Protein AF-A0A952WHI6-F1 (afdb_monomer_lite)

pLDDT: mean 74.85, std 15.77, range [38.16, 97.88]

Foldseek 3Di:
DDDDDPPDDDPDPFDFDDDDPQWGWTADPVRDTDTPGPVPQPPDPVNVVVVVVVVVVVVVVVVVVVPCPVVNVVVVCVVVVVVVVVVVVLVVVVVVVVVVCCVVPVVVVDPVCVPDDDPVVVVVVVVVSVVVVVVVVVVVVVVVVVVCCVPVLVVQCVVLLVVQAHSPPRHRQNPADQDPVQWGADPVPRDTHNRPPPPPDPDDPD

Secondary structure (DSSP, 8-state):
--------PPP--------BTTBEEEE-TT--EEEE-GGG--TTHHHHHHHHHHHHHHHHHHHHHHH--HHHHHHHHHHHHHHHHHHHHHHHHHHHHHHHHHHH-HHHH-GGGTTS--THHHHHHHHHHHHHHHHHHHHHHHHHHHHHHHHHHHHHHHHHHHTTB-TTT--B-TTSPP-TTSPEEPTTT--EE-------------

Radius of gyration: 30.16 Å; chains: 1; bounding box: 77×61×97 Å

Sequence (206 aa):
MRKRLMLRSNPSRVQSGPSSFWGWKVRDHRDNVHLFGAKNAPHGRRAAEVRKTYRRQWKEIRIGVRRMRLSDWNLLASFALPGLIVYGVVIGLTECALPLGRVLLPRYFDPKSAQARPMSDLYVSISLAILFWLAVAVGAWTFLHWMFRRWTIPQLARIKLLEGLCASCGYPIRKLPAASDGCTVCPECGAAWKLVQTISGTGNRE

Structure (mmCIF, N/CA/C/O backbone):
data_AF-A0A952WHI6-F1
#
_entry.id   AF-A0A952WHI6-F1
#
loop_
_atom_site.group_PDB
_atom_site.id
_atom_site.type_symbol
_atom_site.label_atom_id
_atom_site.label_alt_id
_atom_site.label_comp_id
_atom_site.label_asym_id
_atom_site.label_entity_id
_atom_site.label_seq_id
_atom_site.pdbx_PDB_ins_code
_atom_site.Cartn_x
_atom_site.Cartn_y
_atom_site.Cartn_z
_atom_site.occupancy
_atom_site.B_iso_or_equiv
_atom_site.auth_seq_id
_atom_site.auth_comp_id
_atom_site.auth_asym_id
_atom_site.auth_atom_id
_atom_site.pdbx_PDB_model_num
ATOM 1 N N . MET A 1 1 ? -46.338 21.545 22.357 1.00 39.88 1 MET A N 1
ATOM 2 C CA . MET A 1 1 ? -45.538 20.678 21.457 1.00 39.88 1 MET A CA 1
ATOM 3 C C . MET A 1 1 ? -45.297 21.391 20.124 1.00 39.88 1 MET A C 1
ATOM 5 O O . MET A 1 1 ? -46.228 21.522 19.346 1.00 39.88 1 MET A O 1
ATOM 9 N N . ARG A 1 2 ? -44.082 21.899 19.858 1.00 40.81 2 ARG A N 1
ATOM 10 C CA . ARG A 1 2 ? -43.693 22.516 18.570 1.00 40.81 2 ARG A CA 1
ATOM 11 C C . ARG A 1 2 ? -42.667 21.613 17.876 1.00 40.81 2 ARG A C 1
ATOM 13 O O . ARG A 1 2 ? -41.525 21.538 18.321 1.00 40.81 2 ARG A O 1
ATOM 20 N N . LYS A 1 3 ? -43.069 20.929 16.798 1.00 47.59 3 LYS A N 1
ATOM 21 C CA . LYS A 1 3 ? -42.161 20.180 15.912 1.00 47.59 3 LYS A CA 1
ATOM 22 C C . LYS A 1 3 ? -41.358 21.178 15.074 1.00 47.59 3 LYS A C 1
ATOM 24 O O . LYS A 1 3 ? -41.898 21.837 14.192 1.00 47.59 3 LYS A O 1
ATOM 29 N N . ARG A 1 4 ? -40.067 21.310 15.378 1.00 54.88 4 ARG A N 1
ATOM 30 C CA . ARG A 1 4 ? -39.108 22.110 14.610 1.00 54.88 4 ARG A CA 1
ATOM 31 C C . ARG A 1 4 ? -38.612 21.243 13.441 1.00 54.88 4 ARG A C 1
ATOM 33 O O . ARG A 1 4 ? -37.765 20.377 13.630 1.00 54.88 4 ARG A O 1
ATOM 40 N N . LEU A 1 5 ? -39.195 21.438 12.257 1.00 47.53 5 LEU A N 1
ATOM 41 C CA . LEU A 1 5 ? -38.734 20.857 10.991 1.00 47.53 5 LEU A CA 1
ATOM 42 C C . LEU A 1 5 ? -37.338 21.411 10.673 1.00 47.53 5 LEU A C 1
ATOM 44 O O . LEU A 1 5 ? -37.197 22.543 10.216 1.00 47.53 5 LEU A O 1
ATOM 48 N N . MET A 1 6 ? -36.294 20.627 10.946 1.00 40.16 6 MET A N 1
ATOM 49 C CA . MET A 1 6 ? -34.964 20.896 10.409 1.00 40.16 6 MET A CA 1
ATOM 50 C C . MET A 1 6 ? -34.912 20.394 8.965 1.00 40.16 6 MET A C 1
ATOM 52 O O . MET A 1 6 ? -34.703 19.209 8.713 1.00 40.16 6 MET A O 1
ATOM 56 N N . LEU A 1 7 ? -35.096 21.312 8.016 1.00 40.62 7 LEU A N 1
ATOM 57 C CA . LEU A 1 7 ? -34.683 21.125 6.628 1.00 40.62 7 LEU A CA 1
ATOM 58 C C . LEU A 1 7 ? -33.157 20.962 6.609 1.00 40.62 7 LEU A C 1
ATOM 60 O O . LEU A 1 7 ? -32.413 21.936 6.702 1.00 40.62 7 LEU A O 1
ATOM 64 N N . ARG A 1 8 ? -32.682 19.715 6.527 1.00 38.16 8 ARG A N 1
ATOM 65 C CA . ARG A 1 8 ? -31.291 19.427 6.166 1.00 38.16 8 ARG A CA 1
ATOM 66 C C . ARG A 1 8 ? -31.101 19.848 4.710 1.00 38.16 8 ARG A C 1
ATOM 68 O O . ARG A 1 8 ? -31.601 19.185 3.806 1.00 38.16 8 ARG A O 1
ATOM 75 N N . SER A 1 9 ? -30.395 20.952 4.485 1.00 44.94 9 SER A N 1
ATOM 76 C CA . SER A 1 9 ? -29.887 21.302 3.163 1.00 44.94 9 SER A CA 1
ATOM 77 C C . SER A 1 9 ? -28.914 20.211 2.715 1.00 44.94 9 SER A C 1
ATOM 79 O O . SER A 1 9 ? -27.902 19.934 3.358 1.00 44.94 9 SER A O 1
ATOM 81 N N . ASN A 1 10 ? -29.277 19.535 1.631 1.00 43.06 10 ASN A N 1
ATOM 82 C CA . ASN A 1 10 ? -28.464 18.513 0.993 1.00 43.06 10 ASN A CA 1
ATOM 83 C C . ASN A 1 10 ? -27.185 19.189 0.457 1.00 43.06 10 ASN A C 1
ATOM 85 O O . ASN A 1 10 ? -27.311 20.124 -0.340 1.00 43.06 10 ASN A O 1
ATOM 89 N N . PRO A 1 11 ? -25.969 18.811 0.894 1.00 43.97 11 PRO A N 1
ATOM 90 C CA . PRO A 1 11 ? -24.758 19.408 0.352 1.00 43.97 11 PRO A CA 1
ATOM 91 C C . PRO A 1 11 ? -24.677 19.081 -1.141 1.00 43.97 11 PRO A C 1
ATOM 93 O O . PRO A 1 11 ? -24.738 17.923 -1.552 1.00 43.97 11 PRO A O 1
ATOM 96 N N . SER A 1 12 ? -24.580 20.129 -1.956 1.00 43.31 12 SER A N 1
ATOM 97 C CA . SER A 1 12 ? -24.473 20.068 -3.412 1.00 43.31 12 SER A CA 1
ATOM 98 C C . SER A 1 12 ? -23.415 19.048 -3.846 1.00 43.31 12 SER A C 1
ATOM 100 O O . SER A 1 12 ? -22.228 19.229 -3.569 1.00 43.31 12 SER A O 1
ATOM 102 N N . ARG A 1 13 ? -23.844 17.979 -4.536 1.00 43.50 13 ARG A N 1
ATOM 103 C CA . ARG A 1 13 ? -22.945 17.030 -5.208 1.00 43.50 13 ARG A CA 1
ATOM 104 C C . ARG A 1 13 ? -22.202 17.770 -6.316 1.00 43.50 13 ARG A C 1
ATOM 106 O O . ARG A 1 13 ? -22.763 18.036 -7.373 1.00 43.50 13 ARG A O 1
ATOM 113 N N . VAL A 1 14 ? -20.936 18.088 -6.078 1.00 44.78 14 VAL A N 1
ATOM 114 C CA . VAL A 1 14 ? -20.023 18.552 -7.125 1.00 44.78 14 VAL A CA 1
ATOM 115 C C . VAL A 1 14 ? -19.670 17.336 -7.983 1.00 44.78 14 VAL A C 1
ATOM 117 O O . VAL A 1 14 ? -18.947 16.452 -7.531 1.00 44.78 14 VAL A O 1
ATOM 120 N N . GLN A 1 15 ? -20.215 17.252 -9.197 1.00 46.69 15 GLN A N 1
ATOM 121 C CA . GLN A 1 15 ? -19.785 16.256 -10.181 1.00 46.69 15 GLN A CA 1
ATOM 122 C C . GLN A 1 15 ? -18.557 16.788 -10.926 1.00 46.69 15 GLN A C 1
ATOM 124 O O . GLN A 1 15 ? -18.629 17.803 -11.617 1.00 46.69 15 GLN A O 1
ATOM 129 N N . SER A 1 16 ? -17.421 16.108 -10.785 1.00 48.22 16 SER A N 1
ATOM 130 C CA . SER A 1 16 ? -16.222 16.373 -11.579 1.00 48.22 16 SER A CA 1
ATOM 131 C C . SER A 1 16 ? -16.386 15.757 -12.972 1.00 48.22 16 SER A C 1
ATOM 133 O O . SER A 1 16 ? -16.334 14.538 -13.118 1.00 48.22 16 SER A O 1
ATOM 135 N N . GLY A 1 17 ? -16.608 16.591 -13.990 1.00 50.12 17 GLY A N 1
ATOM 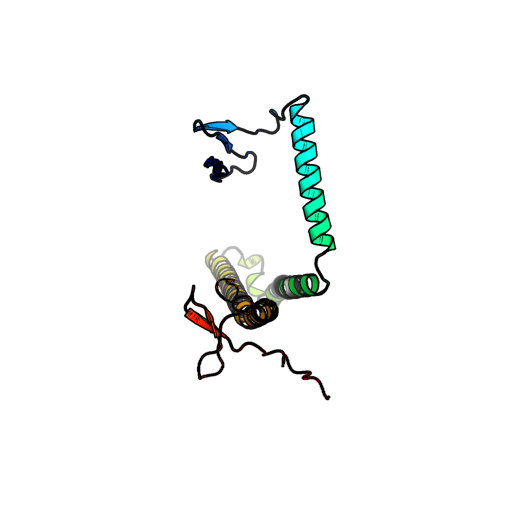136 C CA . GLY A 1 17 ? -16.504 16.186 -15.396 1.00 50.12 17 GLY A CA 1
ATOM 137 C C . GLY A 1 17 ? -15.045 16.169 -15.882 1.00 50.12 17 GLY A C 1
ATOM 138 O O . GLY A 1 17 ? -14.176 16.718 -15.200 1.00 50.12 17 GLY A O 1
ATOM 139 N N . PRO A 1 18 ? -14.759 15.574 -17.055 1.00 44.62 18 PRO A N 1
ATOM 140 C CA . PRO A 1 18 ? -13.408 15.494 -17.607 1.00 44.62 18 PRO A CA 1
ATOM 141 C C . PRO A 1 18 ? -12.839 16.902 -17.830 1.00 44.62 18 PRO A C 1
ATOM 143 O O . PRO A 1 18 ? -13.324 17.676 -18.657 1.00 44.62 18 PRO A O 1
ATOM 146 N N . SER A 1 19 ? -11.833 17.252 -17.031 1.00 47.31 19 SER A N 1
ATOM 147 C CA . SER A 1 19 ? -11.142 18.537 -17.068 1.00 47.31 19 SER A CA 1
ATOM 148 C C . SER A 1 19 ? -10.145 18.568 -18.224 1.00 47.31 19 SER A C 1
ATOM 150 O O . SER A 1 19 ? -9.203 17.779 -18.256 1.00 47.31 19 SER A O 1
ATOM 152 N N . SER A 1 20 ? -10.295 19.521 -19.142 1.00 46.81 20 SER A N 1
ATOM 153 C CA . SER A 1 20 ? -9.172 19.966 -19.971 1.00 46.81 20 SER A CA 1
ATOM 154 C C . SER A 1 20 ? -8.118 20.611 -19.064 1.00 46.81 20 SER A C 1
ATOM 156 O O . SER A 1 20 ? -8.485 21.378 -18.175 1.00 46.81 20 SER A O 1
ATOM 158 N N . PHE A 1 21 ? -6.834 20.346 -19.314 1.00 47.31 21 PHE A N 1
ATOM 159 C CA . PHE A 1 21 ? -5.668 20.716 -18.487 1.00 47.31 21 PHE A CA 1
ATOM 160 C C . PHE A 1 21 ? -5.600 22.195 -18.023 1.00 47.31 21 PHE A C 1
ATOM 162 O O . PHE A 1 21 ? -4.892 22.508 -17.073 1.00 47.31 21 PHE A O 1
ATOM 169 N N . TRP A 1 22 ? -6.365 23.103 -18.641 1.00 46.88 22 TRP A N 1
ATOM 170 C CA . TRP A 1 22 ? -6.348 24.547 -18.374 1.00 46.88 22 TRP A CA 1
ATOM 171 C C . TRP A 1 22 ? -7.669 25.148 -17.859 1.00 46.88 22 TRP A C 1
ATOM 173 O O . TRP A 1 22 ? -7.775 26.369 -17.742 1.00 46.88 22 TRP A O 1
ATOM 183 N N . GLY A 1 23 ? -8.684 24.341 -17.529 1.00 52.75 23 GLY A N 1
ATOM 184 C CA . GLY A 1 23 ? -9.959 24.883 -17.050 1.00 52.75 23 GLY A CA 1
ATOM 185 C C . GLY A 1 23 ? -10.870 23.856 -16.390 1.00 52.75 23 GLY A C 1
ATOM 186 O O . GLY A 1 23 ? -11.116 22.779 -16.931 1.00 52.75 23 GLY A O 1
ATOM 187 N N . TRP A 1 24 ? -11.416 24.221 -15.231 1.00 51.62 24 TRP A N 1
ATOM 188 C CA . TRP A 1 24 ? -12.432 23.440 -14.530 1.00 51.62 24 TRP A CA 1
ATOM 189 C C . TRP A 1 24 ? -13.812 23.987 -14.906 1.00 51.62 24 TRP A C 1
ATOM 191 O O . TRP A 1 24 ? -14.049 25.196 -14.832 1.00 51.62 24 TRP A O 1
ATOM 201 N N . LYS A 1 25 ? -14.729 23.106 -15.317 1.00 58.88 25 LYS A N 1
ATOM 202 C CA . LYS A 1 25 ? -16.144 23.451 -15.497 1.00 58.88 25 LYS A CA 1
ATOM 203 C C . LYS A 1 25 ? -16.869 23.179 -14.186 1.00 58.88 25 LYS A C 1
ATOM 205 O O . LYS A 1 25 ? -16.832 22.055 -13.693 1.00 58.88 25 LYS A O 1
ATOM 210 N N . VAL A 1 26 ? -17.533 24.191 -13.639 1.00 59.75 26 VAL A N 1
ATOM 211 C CA . VAL A 1 26 ? -18.428 24.029 -12.486 1.00 59.75 26 VAL A CA 1
ATOM 212 C C . VAL A 1 26 ? -19.852 24.250 -12.982 1.00 59.75 26 VAL A C 1
ATOM 214 O O . VAL A 1 26 ? -20.133 25.284 -13.591 1.00 59.75 26 VAL A O 1
ATOM 217 N N . ARG A 1 27 ? -20.731 23.269 -12.757 1.00 63.66 27 ARG A N 1
ATOM 218 C CA . ARG A 1 27 ? -22.177 23.426 -12.961 1.00 63.66 27 ARG A CA 1
ATOM 219 C C . ARG A 1 27 ? -22.826 23.960 -11.693 1.00 63.66 27 ARG A C 1
ATOM 221 O O . ARG A 1 27 ? -22.510 23.483 -10.601 1.00 63.66 27 ARG A O 1
ATOM 228 N N . ASP A 1 28 ? -23.710 24.943 -11.837 1.00 68.38 28 ASP A N 1
ATOM 229 C CA . ASP A 1 28 ? -24.567 25.395 -10.741 1.00 68.38 28 ASP A CA 1
ATOM 230 C C . ASP A 1 28 ? -25.827 24.511 -10.601 1.00 68.38 28 ASP A C 1
ATOM 232 O O . ASP A 1 28 ? -26.062 23.587 -11.375 1.00 68.38 28 ASP A O 1
ATOM 236 N N . HIS A 1 29 ? -26.650 24.793 -9.589 1.00 65.38 29 HIS A N 1
ATOM 237 C CA . HIS A 1 29 ? -27.904 24.076 -9.315 1.00 65.38 29 HIS A CA 1
ATOM 238 C C . HIS A 1 29 ? -29.004 24.289 -10.375 1.00 65.38 29 HIS A C 1
ATOM 240 O O . HIS A 1 29 ? -30.071 23.692 -10.258 1.00 65.38 29 HIS A O 1
ATOM 246 N N . ARG A 1 30 ? -28.772 25.149 -11.373 1.00 71.50 30 ARG A N 1
ATOM 247 C CA . ARG A 1 30 ? -29.660 25.429 -12.510 1.00 71.50 30 ARG A CA 1
ATOM 248 C C . ARG A 1 30 ? -29.075 24.905 -13.828 1.00 71.50 30 ARG A C 1
ATOM 250 O O . ARG A 1 30 ? -29.487 25.356 -14.889 1.00 71.50 30 ARG A O 1
ATOM 257 N N . ASP A 1 31 ? -28.101 23.995 -13.755 1.00 73.75 31 ASP A N 1
ATOM 258 C CA . ASP A 1 31 ? -27.371 23.436 -14.901 1.00 73.75 31 ASP A CA 1
ATOM 259 C C . ASP A 1 31 ? -26.598 24.466 -15.752 1.00 73.75 31 ASP A C 1
ATOM 261 O O . ASP A 1 31 ? -26.103 24.141 -16.837 1.00 73.75 31 ASP A O 1
ATOM 265 N N . ASN A 1 32 ? -26.378 25.688 -15.253 1.00 67.38 32 ASN A N 1
ATOM 266 C CA . ASN A 1 32 ? -25.528 26.650 -15.947 1.00 67.38 32 ASN A CA 1
ATOM 267 C C . ASN A 1 32 ? -24.062 26.220 -15.837 1.00 67.38 32 ASN A C 1
ATOM 269 O O . ASN A 1 32 ? -23.536 25.980 -14.747 1.00 67.38 32 ASN A O 1
ATOM 273 N N . VAL A 1 33 ? -23.380 26.133 -16.981 1.00 65.94 33 VAL A N 1
ATOM 274 C CA . VAL A 1 33 ? -21.962 25.766 -17.052 1.00 65.94 33 VAL A CA 1
ATOM 275 C C . VAL A 1 33 ? -21.115 27.033 -17.001 1.00 65.94 33 VAL A C 1
ATOM 277 O O . VAL A 1 33 ? -21.073 27.798 -17.962 1.00 65.94 33 VAL A O 1
ATOM 280 N N . HIS A 1 34 ? -20.382 27.236 -15.906 1.00 63.88 34 HIS A N 1
ATOM 281 C CA . HIS A 1 34 ? -19.426 28.336 -15.802 1.00 63.88 34 HIS A CA 1
ATOM 282 C C . HIS A 1 34 ? -18.015 27.857 -16.167 1.00 63.88 34 HIS A C 1
ATOM 284 O O . HIS A 1 34 ? -17.454 26.961 -15.530 1.00 63.88 34 HIS A O 1
ATOM 290 N N . LEU A 1 35 ? -17.433 28.473 -17.199 1.00 55.19 35 LEU A N 1
ATOM 291 C CA . LEU A 1 35 ? -16.027 28.309 -17.569 1.00 55.19 35 LEU A CA 1
ATOM 292 C C . LEU A 1 35 ? -15.161 29.211 -16.680 1.00 55.19 35 LEU A C 1
ATOM 294 O O . LEU A 1 35 ? -15.073 30.422 -16.896 1.00 55.19 35 LEU A O 1
ATOM 298 N N . PHE A 1 36 ? -14.499 28.619 -15.685 1.00 55.59 36 PHE A N 1
ATOM 299 C CA . PHE A 1 36 ? -13.473 29.307 -14.900 1.00 55.59 36 PHE A CA 1
ATOM 300 C C . PHE A 1 36 ? -12.148 29.315 -15.677 1.00 55.59 36 PHE A C 1
ATOM 302 O O . PHE A 1 36 ? -11.280 28.470 -15.476 1.00 55.59 36 PHE A O 1
ATOM 309 N N . GLY A 1 37 ? -12.010 30.266 -16.602 1.00 54.28 37 GLY A N 1
ATOM 310 C CA . GLY A 1 37 ? -10.726 30.608 -17.219 1.00 54.28 37 GLY A CA 1
ATOM 311 C C . GLY A 1 37 ? -9.964 31.631 -16.372 1.00 54.28 37 GLY A C 1
ATOM 312 O O . GLY A 1 37 ? -10.578 32.494 -15.747 1.00 54.28 37 GLY A O 1
ATOM 313 N N . ALA A 1 38 ? -8.627 31.587 -16.385 1.00 56.22 38 ALA A N 1
ATOM 314 C CA . ALA A 1 38 ? -7.758 32.499 -15.624 1.00 56.22 38 ALA A CA 1
ATOM 315 C C . ALA A 1 38 ? -8.029 34.002 -15.875 1.00 56.22 38 ALA A C 1
ATOM 317 O O . ALA A 1 38 ? -7.736 34.830 -15.017 1.00 56.22 38 ALA A O 1
ATOM 318 N N . LYS A 1 39 ? -8.637 34.355 -17.018 1.00 55.53 39 LYS A N 1
ATOM 319 C CA . LYS A 1 39 ? -9.028 35.732 -17.366 1.00 55.53 39 LYS A CA 1
ATOM 320 C C . LYS A 1 39 ? -10.323 36.212 -16.691 1.00 55.53 39 LYS A C 1
ATOM 322 O O . LYS A 1 39 ? -10.553 37.411 -16.637 1.00 55.53 39 LYS A O 1
ATOM 327 N N . ASN A 1 40 ? -11.122 35.305 -16.122 1.00 54.88 40 ASN A N 1
ATOM 328 C CA . ASN A 1 40 ? -12.368 35.615 -15.409 1.00 54.88 40 ASN A CA 1
ATOM 329 C C . ASN A 1 40 ? -12.204 35.471 -13.888 1.00 54.88 40 ASN A C 1
ATOM 331 O O . ASN A 1 40 ? -13.155 35.128 -13.180 1.00 54.88 40 ASN A O 1
ATOM 335 N N . ALA A 1 41 ? -10.995 35.694 -13.361 1.00 57.34 41 ALA A N 1
ATOM 336 C CA . ALA A 1 41 ? -10.813 35.788 -11.920 1.00 57.34 41 ALA A CA 1
ATOM 337 C C . ALA A 1 41 ? -11.728 36.917 -11.402 1.00 57.34 41 ALA A C 1
ATOM 339 O O . ALA A 1 41 ? -11.651 38.033 -11.914 1.00 57.34 41 ALA A O 1
ATOM 340 N N . PRO A 1 42 ? -12.625 36.656 -10.435 1.00 56.72 42 PRO A N 1
ATOM 341 C CA . PRO A 1 42 ? -13.625 37.635 -10.027 1.00 56.72 42 PRO A CA 1
ATOM 342 C C . PRO A 1 42 ? -12.937 38.896 -9.494 1.00 56.72 42 PRO A C 1
ATOM 344 O O . PRO A 1 42 ? -12.408 38.881 -8.391 1.00 56.72 42 PRO A O 1
ATOM 347 N N . HIS A 1 43 ? -12.920 39.996 -10.244 1.00 62.88 43 HIS A N 1
ATOM 348 C CA . HIS A 1 43 ? -12.375 41.254 -9.739 1.00 62.88 43 HIS A CA 1
ATOM 349 C C . HIS A 1 43 ? -13.300 41.824 -8.646 1.00 62.88 43 HIS A C 1
ATOM 351 O O . HIS A 1 43 ? -14.524 41.761 -8.742 1.00 62.88 43 HIS A O 1
ATOM 357 N N . GLY A 1 44 ? -12.715 42.345 -7.561 1.00 71.88 44 GLY A N 1
ATOM 358 C CA . GLY A 1 44 ? -13.447 42.965 -6.448 1.00 71.88 44 GLY A CA 1
ATOM 359 C C . GLY A 1 44 ? -13.636 42.074 -5.211 1.00 71.88 44 GLY A C 1
ATOM 360 O O . GLY A 1 44 ? -12.894 41.115 -4.984 1.00 71.88 44 GLY A O 1
ATOM 361 N N . ARG A 1 45 ? -14.623 42.411 -4.363 1.00 70.00 45 ARG A N 1
ATOM 362 C CA . ARG A 1 45 ? -14.809 41.808 -3.020 1.00 70.00 45 ARG A CA 1
ATOM 363 C C . ARG A 1 45 ? -14.910 40.273 -3.047 1.00 70.00 45 ARG A C 1
ATOM 365 O O . ARG A 1 45 ? -14.410 39.619 -2.135 1.00 70.00 45 ARG A O 1
ATOM 372 N N . ARG A 1 46 ? -15.448 39.688 -4.126 1.00 65.62 46 ARG A N 1
ATOM 373 C CA . ARG A 1 46 ? -15.573 38.228 -4.298 1.00 65.62 46 ARG A CA 1
ATOM 374 C C . ARG A 1 46 ? -14.224 37.500 -4.433 1.00 65.62 46 ARG A C 1
ATOM 376 O O . ARG A 1 46 ? -14.086 36.419 -3.868 1.00 65.62 46 ARG A O 1
ATOM 383 N N . ALA A 1 47 ? -13.201 38.071 -5.083 1.00 71.56 47 ALA A N 1
ATOM 384 C CA . ALA A 1 47 ? -11.860 37.454 -5.104 1.00 71.56 47 ALA A CA 1
ATOM 385 C C . ALA A 1 47 ? -11.197 37.437 -3.728 1.00 71.56 47 ALA A C 1
ATOM 387 O O . ALA A 1 47 ? -10.472 36.493 -3.403 1.00 71.56 47 ALA A O 1
ATOM 388 N N . ALA A 1 48 ? -11.409 38.482 -2.926 1.00 74.94 48 ALA A N 1
ATOM 389 C CA . ALA A 1 48 ? -10.845 38.552 -1.583 1.00 74.94 48 ALA A CA 1
ATOM 390 C C . ALA A 1 48 ? -11.425 37.447 -0.684 1.00 74.94 48 ALA A C 1
ATOM 392 O O . ALA A 1 48 ? -10.681 36.823 0.077 1.00 74.94 48 ALA A O 1
ATOM 393 N N . GLU A 1 49 ? -12.720 37.158 -0.833 1.00 79.62 49 GLU A N 1
ATOM 394 C CA . GLU A 1 49 ? -13.415 36.064 -0.149 1.00 79.62 49 GLU A CA 1
ATOM 395 C C . GLU A 1 49 ? -12.854 34.693 -0.561 1.00 79.62 49 GLU A C 1
ATOM 397 O O . GLU A 1 49 ? -12.400 33.933 0.294 1.00 79.62 49 GLU A O 1
ATOM 402 N N . VAL A 1 50 ? -12.754 34.412 -1.868 1.00 75.94 50 VAL A N 1
ATOM 403 C CA . VAL A 1 50 ? -12.203 33.137 -2.371 1.00 75.94 50 VAL A CA 1
ATOM 404 C C . VAL A 1 50 ? -10.752 32.932 -1.915 1.00 75.94 50 VAL A C 1
ATOM 406 O O . VAL A 1 50 ? -10.393 31.844 -1.458 1.00 75.94 50 VAL A O 1
ATOM 409 N N . ARG A 1 51 ? -9.912 33.980 -1.938 1.00 79.81 51 ARG A N 1
ATOM 410 C CA . ARG A 1 51 ? -8.534 33.900 -1.414 1.00 79.81 51 ARG A CA 1
ATOM 411 C C . ARG A 1 51 ? -8.485 33.645 0.093 1.00 79.81 51 ARG A C 1
ATOM 413 O O . ARG A 1 51 ? -7.542 32.998 0.554 1.00 79.81 51 ARG A O 1
ATOM 420 N N . LYS A 1 52 ? -9.441 34.159 0.875 1.00 85.19 52 LYS A N 1
ATOM 421 C CA . LYS A 1 52 ? -9.537 33.861 2.316 1.00 85.19 52 LYS A CA 1
ATOM 422 C C . LYS A 1 52 ? -9.889 32.392 2.543 1.00 85.19 52 LYS A C 1
ATOM 424 O O . LYS A 1 52 ? -9.250 31.760 3.387 1.00 85.19 52 LYS A O 1
ATOM 429 N N . THR A 1 53 ? -10.819 31.839 1.768 1.00 81.88 53 THR A N 1
ATOM 430 C CA . THR A 1 53 ? -11.209 30.424 1.860 1.00 81.88 53 THR A CA 1
ATOM 431 C C . THR A 1 53 ? -10.041 29.503 1.517 1.00 81.88 53 THR A C 1
ATOM 433 O O . THR A 1 53 ? -9.688 28.653 2.333 1.00 81.88 53 THR A O 1
ATOM 436 N N . TYR A 1 54 ? -9.348 29.747 0.398 1.00 75.50 54 TYR A N 1
ATOM 437 C CA . TYR A 1 54 ? -8.145 28.987 0.036 1.00 75.50 54 TYR A CA 1
ATOM 438 C C . TYR A 1 54 ? -7.051 29.093 1.100 1.00 75.50 54 TYR A C 1
ATOM 440 O O . TYR A 1 54 ? -6.430 28.090 1.441 1.00 75.50 54 TYR A O 1
ATOM 448 N N . ARG A 1 55 ? -6.825 30.281 1.679 1.00 85.00 55 ARG A N 1
ATOM 449 C CA . ARG A 1 55 ? -5.841 30.441 2.762 1.00 85.00 55 ARG A CA 1
ATOM 450 C C . ARG A 1 55 ? -6.212 29.671 4.027 1.00 85.00 55 ARG A C 1
ATOM 452 O O . ARG A 1 55 ? -5.310 29.132 4.665 1.00 85.00 55 ARG A O 1
ATOM 459 N N . ARG A 1 56 ? -7.497 29.604 4.396 1.00 84.62 56 ARG A N 1
ATOM 460 C CA . ARG A 1 56 ? -7.960 28.752 5.506 1.00 84.62 56 ARG A CA 1
ATOM 461 C C . ARG A 1 56 ? -7.725 27.278 5.193 1.00 84.62 56 ARG A C 1
ATOM 463 O O . ARG A 1 56 ? -7.115 26.591 6.000 1.00 84.62 56 ARG A O 1
ATOM 470 N N . GLN A 1 57 ? -8.110 26.832 4.002 1.00 80.06 57 GLN A N 1
ATOM 471 C CA . GLN A 1 57 ? -7.955 25.440 3.585 1.00 80.06 57 GLN A CA 1
ATOM 472 C C . GLN A 1 57 ? -6.476 25.013 3.548 1.00 80.06 57 GLN A C 1
ATOM 474 O O . GLN A 1 57 ? -6.113 23.972 4.085 1.00 80.06 57 GLN A O 1
ATOM 479 N N . TRP A 1 58 ? -5.591 25.868 3.028 1.00 82.38 58 TRP A N 1
ATOM 480 C CA . TRP A 1 58 ? -4.143 25.643 3.059 1.00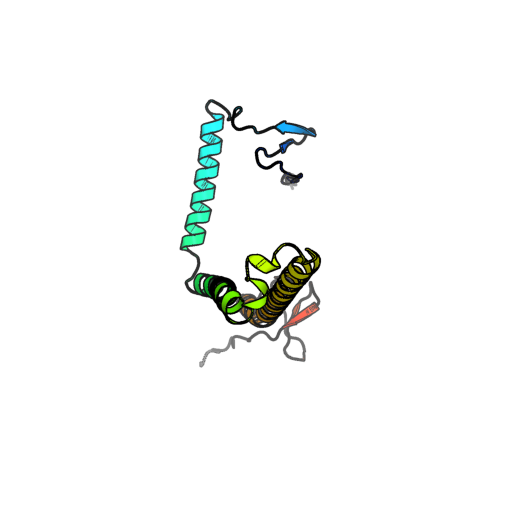 82.38 58 TRP A CA 1
ATOM 481 C C . TRP A 1 58 ? -3.554 25.658 4.471 1.00 82.38 58 TRP A C 1
ATOM 483 O O . TRP A 1 58 ? -2.600 24.925 4.732 1.00 82.38 58 TRP A O 1
ATOM 493 N N . LYS A 1 59 ? -4.092 26.472 5.390 1.00 86.62 59 LYS A N 1
ATOM 494 C CA . LYS A 1 59 ? -3.690 26.428 6.803 1.00 86.62 59 LYS A CA 1
ATOM 495 C C . LYS A 1 59 ? -4.057 25.088 7.435 1.00 86.62 59 LYS A C 1
ATOM 497 O O . LYS A 1 59 ? -3.187 24.502 8.068 1.00 86.62 59 LYS A O 1
ATOM 502 N N . GLU A 1 60 ? -5.271 24.589 7.216 1.00 79.38 60 GLU A N 1
ATOM 503 C CA . GLU A 1 60 ? -5.698 23.277 7.726 1.00 79.38 60 GLU A CA 1
ATOM 504 C C . GLU A 1 60 ? -4.832 22.143 7.163 1.00 79.38 60 GLU A C 1
ATOM 506 O O . GLU A 1 60 ? -4.329 21.322 7.926 1.00 79.38 60 GLU A O 1
ATOM 511 N N . ILE A 1 61 ? -4.547 22.152 5.854 1.00 72.81 61 ILE A N 1
ATOM 512 C CA . ILE A 1 61 ? -3.646 21.168 5.227 1.00 72.81 61 ILE A CA 1
ATOM 513 C C . ILE A 1 61 ? -2.248 21.242 5.848 1.00 72.81 61 ILE A C 1
ATOM 515 O O . ILE A 1 61 ? -1.685 20.221 6.232 1.00 72.81 61 ILE A O 1
ATOM 519 N N . ARG A 1 62 ? -1.681 22.443 6.000 1.00 79.06 62 ARG A N 1
ATOM 520 C CA . ARG A 1 62 ? -0.331 22.620 6.557 1.00 79.06 62 ARG A CA 1
ATOM 521 C C . ARG A 1 62 ? -0.254 22.202 8.027 1.00 79.06 62 ARG A C 1
ATOM 523 O O . ARG A 1 62 ? 0.757 21.644 8.447 1.00 79.06 62 ARG A O 1
ATOM 530 N N . ILE A 1 63 ? -1.307 22.463 8.801 1.00 78.19 63 ILE A N 1
ATOM 531 C CA . ILE A 1 63 ? -1.425 22.000 10.187 1.00 78.19 63 ILE A CA 1
ATOM 532 C C . ILE A 1 63 ? -1.544 20.475 10.219 1.00 78.19 63 ILE A C 1
ATOM 534 O O . ILE A 1 63 ? -0.872 19.859 11.038 1.00 78.19 63 ILE A O 1
ATOM 538 N N . GLY A 1 64 ? -2.321 19.868 9.318 1.00 71.00 64 GLY A N 1
ATOM 539 C CA . GLY A 1 64 ? -2.426 18.415 9.168 1.00 71.00 64 GLY A CA 1
ATOM 540 C C . GLY A 1 64 ? -1.088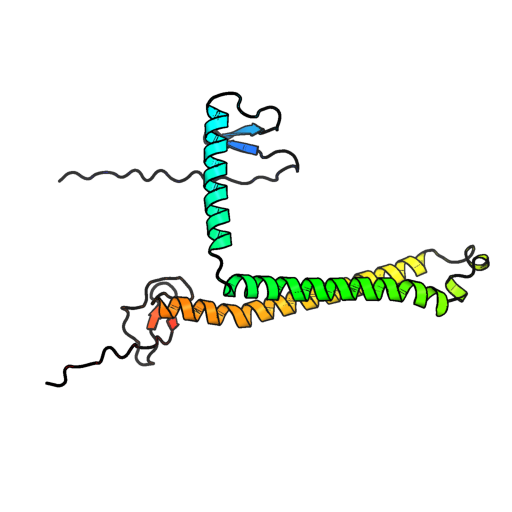 17.759 8.822 1.00 71.00 64 GLY A C 1
ATOM 541 O O . GLY A 1 64 ? -0.692 16.809 9.486 1.00 71.00 64 GLY A O 1
ATOM 542 N N . VAL A 1 65 ? -0.336 18.324 7.872 1.00 71.38 65 VAL A N 1
ATOM 543 C CA . VAL A 1 65 ? 1.014 17.852 7.504 1.00 71.38 65 VAL A CA 1
ATOM 544 C C . VAL A 1 65 ? 1.995 17.989 8.672 1.00 71.38 65 VAL A C 1
ATOM 546 O O . VAL A 1 65 ? 2.787 17.086 8.912 1.00 71.38 65 VAL A O 1
ATOM 549 N N . ARG A 1 66 ? 1.922 19.075 9.455 1.00 74.75 66 ARG A N 1
ATOM 550 C CA . ARG A 1 66 ? 2.731 19.219 10.682 1.00 74.75 66 ARG A CA 1
ATOM 551 C C . ARG A 1 66 ? 2.303 18.282 11.811 1.00 74.75 66 ARG A C 1
ATOM 553 O O . ARG A 1 66 ? 3.111 18.016 12.692 1.00 74.75 66 ARG A O 1
ATOM 560 N N . ARG A 1 67 ? 1.047 17.826 11.814 1.00 75.00 67 ARG A N 1
ATOM 561 C CA . ARG A 1 67 ? 0.513 16.869 12.793 1.00 75.00 67 ARG A CA 1
ATOM 562 C C . ARG A 1 67 ? 0.668 15.413 12.367 1.00 75.00 67 ARG A C 1
ATOM 564 O O . ARG A 1 67 ? 0.338 14.551 13.180 1.00 75.00 67 ARG A O 1
ATOM 571 N N . MET A 1 68 ? 1.158 15.139 11.153 1.00 68.44 68 MET A N 1
ATOM 572 C CA . MET A 1 68 ? 1.551 13.785 10.767 1.00 68.44 68 MET A CA 1
ATOM 573 C C . MET A 1 68 ? 2.565 13.293 11.787 1.00 68.44 68 MET A C 1
ATOM 575 O O . MET A 1 68 ? 3.617 13.909 11.987 1.00 68.44 68 MET A O 1
ATOM 579 N N . ARG A 1 69 ? 2.212 12.215 12.486 1.00 76.62 69 ARG A N 1
ATOM 580 C CA . ARG A 1 69 ? 3.115 11.622 13.467 1.00 76.62 69 ARG A CA 1
ATOM 581 C C . ARG A 1 69 ? 4.335 11.096 12.721 1.00 76.62 69 ARG A C 1
ATOM 583 O O . ARG A 1 69 ? 4.258 10.757 11.542 1.00 76.62 69 ARG A O 1
ATOM 590 N N . LEU A 1 70 ? 5.463 10.976 13.419 1.00 76.19 70 LEU A N 1
ATOM 591 C CA . LEU A 1 70 ? 6.676 10.364 12.866 1.00 76.19 70 LEU A CA 1
ATOM 592 C C . LEU A 1 70 ? 6.385 8.981 12.235 1.00 76.19 70 LEU A C 1
ATOM 594 O O . LEU A 1 70 ? 7.015 8.598 11.255 1.00 76.19 70 LEU A O 1
ATOM 598 N N . SER A 1 71 ? 5.375 8.265 12.749 1.00 72.75 71 SER A N 1
ATOM 599 C CA . SER A 1 71 ? 4.857 7.011 12.190 1.00 72.75 71 SER A CA 1
ATOM 600 C C . SER A 1 71 ? 4.328 7.138 10.762 1.00 72.75 71 SER A C 1
ATOM 602 O O . SER A 1 71 ? 4.527 6.228 9.965 1.00 72.75 71 SER A O 1
ATOM 604 N N . ASP A 1 72 ? 3.682 8.253 10.426 1.00 76.38 72 ASP A N 1
ATOM 605 C CA . ASP A 1 72 ? 3.066 8.479 9.116 1.00 76.38 72 ASP A CA 1
ATOM 606 C C . ASP A 1 72 ? 4.137 8.830 8.076 1.00 76.38 72 ASP A C 1
ATOM 608 O O . ASP A 1 72 ? 4.070 8.383 6.931 1.00 76.38 72 ASP A O 1
ATOM 612 N N . TRP A 1 73 ? 5.178 9.557 8.501 1.00 76.56 73 TRP A N 1
ATOM 613 C CA . TRP A 1 73 ? 6.380 9.800 7.699 1.00 76.56 73 TRP A CA 1
ATOM 614 C C . TRP A 1 73 ? 7.171 8.523 7.448 1.00 76.56 73 TRP A C 1
ATOM 616 O O . TRP A 1 73 ? 7.578 8.282 6.316 1.00 76.56 73 TRP A O 1
ATOM 626 N N . ASN A 1 74 ? 7.333 7.675 8.465 1.00 71.75 74 ASN A N 1
ATOM 627 C CA . ASN A 1 74 ? 7.957 6.366 8.292 1.00 71.75 74 ASN A CA 1
ATOM 628 C C . ASN A 1 74 ? 7.142 5.482 7.349 1.00 71.75 74 ASN A C 1
ATOM 630 O O . ASN A 1 74 ? 7.725 4.770 6.535 1.00 71.75 74 ASN A O 1
ATOM 634 N N . LEU A 1 75 ? 5.809 5.563 7.407 1.00 76.12 75 LEU A N 1
ATOM 635 C CA . LEU A 1 75 ? 4.936 4.868 6.469 1.00 76.12 75 LEU A CA 1
ATOM 636 C C . LEU A 1 75 ? 5.213 5.359 5.040 1.00 76.12 75 LEU A C 1
ATOM 638 O O . LEU A 1 75 ? 5.617 4.556 4.207 1.00 76.12 75 LEU A O 1
ATOM 642 N N . LEU A 1 76 ? 5.099 6.670 4.784 1.00 76.69 76 LEU A N 1
ATOM 643 C CA . LEU A 1 76 ? 5.373 7.313 3.486 1.00 76.69 76 LEU A CA 1
ATOM 644 C C . LEU A 1 76 ? 6.770 6.996 2.940 1.00 76.69 76 LEU A C 1
ATOM 646 O O . LEU A 1 76 ? 6.902 6.623 1.775 1.00 76.69 76 LEU A O 1
ATOM 650 N N . ALA A 1 77 ? 7.800 7.093 3.778 1.00 77.06 77 ALA A N 1
ATOM 651 C CA . ALA A 1 77 ? 9.168 6.745 3.415 1.00 77.06 77 ALA A CA 1
ATOM 652 C C . ALA A 1 77 ? 9.294 5.256 3.062 1.00 77.06 77 ALA A C 1
ATOM 654 O O . ALA A 1 77 ? 9.943 4.918 2.075 1.00 77.06 77 ALA A O 1
ATOM 655 N N . SER A 1 78 ? 8.602 4.373 3.788 1.00 76.56 78 SER A N 1
ATOM 656 C CA . SER A 1 78 ? 8.568 2.936 3.483 1.00 76.56 78 SER A CA 1
ATOM 657 C C . SER A 1 78 ? 7.881 2.619 2.148 1.00 76.56 78 SER A C 1
ATOM 659 O O . SER A 1 78 ? 8.150 1.568 1.578 1.00 76.56 78 SER A O 1
ATOM 661 N N . PHE A 1 79 ? 7.031 3.509 1.616 1.00 71.94 79 PHE A N 1
ATOM 662 C CA . PHE A 1 79 ? 6.476 3.383 0.258 1.00 71.94 79 PHE A CA 1
ATOM 663 C C . PHE A 1 79 ? 7.391 3.983 -0.813 1.00 71.94 79 PHE A C 1
ATOM 665 O O . PHE A 1 79 ? 7.586 3.385 -1.870 1.00 71.94 79 PHE A O 1
ATOM 672 N N . ALA A 1 80 ? 7.908 5.188 -0.569 1.00 77.44 80 ALA A N 1
ATOM 673 C CA . ALA A 1 80 ? 8.626 5.961 -1.577 1.00 77.44 80 ALA A CA 1
ATOM 674 C C . ALA A 1 80 ? 10.051 5.441 -1.798 1.00 77.44 80 ALA A C 1
ATOM 676 O O . ALA A 1 80 ? 10.521 5.399 -2.934 1.00 77.44 80 ALA A O 1
ATOM 677 N N . LEU A 1 81 ? 10.728 5.013 -0.729 1.00 78.62 81 LEU A N 1
ATOM 678 C CA . LEU A 1 81 ? 12.127 4.606 -0.790 1.00 78.62 81 LEU A CA 1
ATOM 679 C C . LEU A 1 81 ? 12.340 3.349 -1.654 1.00 78.62 81 LEU A C 1
ATOM 681 O O . LEU A 1 81 ? 13.202 3.402 -2.528 1.00 78.62 81 LEU A O 1
ATOM 685 N N . PRO A 1 82 ? 11.550 2.260 -1.528 1.00 78.25 82 PRO A N 1
ATOM 686 C CA . PRO A 1 82 ? 11.701 1.103 -2.412 1.00 78.25 82 PRO A CA 1
ATOM 687 C C . PRO A 1 82 ? 11.434 1.450 -3.878 1.00 78.25 82 PRO A C 1
ATOM 689 O O . PRO A 1 82 ? 12.162 0.992 -4.753 1.00 78.25 82 PRO A O 1
ATOM 692 N N . GLY A 1 83 ? 10.436 2.298 -4.153 1.00 77.25 83 GLY A N 1
ATOM 693 C CA . GLY A 1 83 ? 10.144 2.762 -5.512 1.00 77.25 83 GLY A CA 1
ATOM 694 C C . GLY A 1 83 ? 11.306 3.548 -6.122 1.00 77.25 83 GLY A C 1
ATOM 695 O O . GLY A 1 83 ? 11.687 3.294 -7.263 1.00 77.25 83 GLY A O 1
ATOM 696 N N . LEU A 1 84 ? 11.918 4.446 -5.345 1.00 80.25 84 LEU A N 1
ATOM 697 C CA . LEU A 1 84 ? 13.099 5.206 -5.764 1.00 80.25 84 LEU A CA 1
ATOM 698 C C . LEU A 1 84 ? 14.331 4.313 -5.955 1.00 80.25 84 LEU A C 1
ATOM 700 O O . LEU A 1 84 ? 15.083 4.529 -6.902 1.00 80.25 84 LEU A O 1
ATOM 704 N N . ILE A 1 85 ? 14.522 3.297 -5.107 1.00 81.44 85 ILE A N 1
ATOM 705 C CA . ILE A 1 85 ? 15.615 2.323 -5.254 1.00 81.44 85 ILE A CA 1
ATOM 706 C C . ILE A 1 85 ? 15.432 1.511 -6.536 1.00 81.44 85 ILE A C 1
ATOM 708 O O . ILE A 1 85 ? 16.366 1.420 -7.328 1.00 81.44 85 ILE A O 1
ATOM 712 N N . VAL A 1 86 ? 14.235 0.965 -6.780 1.00 79.56 86 VAL A N 1
ATOM 713 C CA . VAL A 1 86 ? 13.937 0.220 -8.014 1.00 79.56 86 VAL A CA 1
ATOM 714 C C . VAL A 1 86 ? 14.179 1.106 -9.232 1.00 79.56 86 VAL A C 1
ATOM 716 O O . VAL A 1 86 ? 14.876 0.691 -10.153 1.00 79.56 86 VAL A O 1
ATOM 719 N N . TYR A 1 87 ? 13.679 2.342 -9.211 1.00 78.81 87 TYR A N 1
ATOM 720 C CA . TYR A 1 87 ? 13.891 3.308 -10.287 1.00 78.81 87 TYR A CA 1
ATOM 721 C C . TYR A 1 87 ? 15.379 3.603 -10.532 1.00 78.81 87 TYR A C 1
ATOM 723 O O . TYR A 1 87 ? 15.833 3.578 -11.675 1.00 78.81 87 TYR A O 1
ATOM 731 N N . GLY A 1 88 ? 16.158 3.815 -9.467 1.00 82.62 88 GLY A N 1
ATOM 732 C CA . GLY A 1 88 ? 17.603 4.023 -9.559 1.00 82.62 88 GLY A CA 1
ATOM 733 C C . GLY A 1 88 ? 18.342 2.814 -10.138 1.00 82.62 88 GLY A C 1
ATOM 734 O O . GLY A 1 88 ? 19.211 2.985 -10.989 1.00 82.62 88 GLY A O 1
ATOM 735 N N . VAL A 1 89 ? 17.962 1.595 -9.743 1.00 84.19 89 VAL A N 1
ATOM 736 C CA . VAL A 1 89 ? 18.533 0.352 -10.288 1.00 84.19 89 VAL A CA 1
ATOM 737 C C . VAL A 1 89 ? 18.193 0.192 -11.771 1.00 84.19 89 VAL A C 1
ATOM 739 O O . VAL A 1 89 ? 19.070 -0.164 -12.552 1.00 84.19 89 VAL A O 1
ATOM 742 N N . VAL A 1 90 ? 16.959 0.501 -12.183 1.00 79.38 90 VAL A N 1
ATOM 743 C CA . VAL A 1 90 ? 16.542 0.459 -13.597 1.00 79.38 90 VAL A CA 1
ATOM 744 C C . VAL A 1 90 ? 17.384 1.410 -14.441 1.00 79.38 90 VAL A C 1
ATOM 746 O O . VAL A 1 90 ? 17.931 1.002 -15.468 1.00 79.38 90 VAL A O 1
ATOM 749 N N . ILE A 1 91 ? 17.519 2.665 -14.002 1.00 82.06 91 ILE A N 1
ATOM 750 C CA . ILE A 1 91 ? 18.336 3.662 -14.701 1.00 82.06 91 ILE A CA 1
ATOM 751 C C . ILE A 1 91 ? 19.789 3.203 -14.757 1.00 82.06 91 ILE A C 1
ATOM 753 O O . ILE A 1 91 ? 20.365 3.164 -15.839 1.00 82.06 91 ILE A O 1
ATOM 757 N N . GLY A 1 92 ? 20.361 2.794 -13.622 1.00 83.12 92 GLY A N 1
ATOM 758 C CA . GLY A 1 92 ? 21.747 2.338 -13.557 1.00 83.12 92 GLY A CA 1
ATOM 759 C C . GLY A 1 92 ? 22.020 1.160 -14.492 1.00 83.12 92 GLY A C 1
ATOM 760 O O . GLY A 1 92 ? 22.984 1.187 -15.249 1.00 83.12 92 GLY A O 1
ATOM 761 N N . LEU A 1 93 ? 21.140 0.156 -14.517 1.00 81.25 93 LEU A N 1
ATOM 762 C CA . LEU A 1 93 ? 21.273 -0.989 -15.420 1.00 81.25 93 LEU A CA 1
ATOM 763 C C . LEU A 1 93 ? 21.134 -0.592 -16.890 1.00 81.25 93 LEU A C 1
ATOM 765 O O . LEU A 1 93 ? 21.845 -1.136 -17.730 1.00 81.25 93 LEU A O 1
ATOM 769 N N . THR A 1 94 ? 20.261 0.364 -17.206 1.00 78.31 94 THR A N 1
ATOM 770 C CA . THR A 1 94 ? 20.090 0.866 -18.577 1.00 78.31 94 THR A CA 1
ATOM 771 C C . THR A 1 94 ? 21.346 1.603 -19.045 1.00 78.31 94 THR A C 1
ATOM 773 O O . THR A 1 94 ? 21.858 1.319 -20.128 1.00 78.31 94 THR A O 1
ATOM 776 N N . GLU A 1 95 ? 21.904 2.471 -18.200 1.00 79.81 95 GLU A N 1
ATOM 777 C CA . GLU A 1 95 ? 23.147 3.201 -18.476 1.00 79.81 95 GLU A CA 1
ATOM 778 C C . GLU A 1 95 ? 24.364 2.270 -18.560 1.00 79.81 95 GLU A C 1
ATOM 780 O O . GLU A 1 95 ? 25.249 2.492 -19.382 1.00 79.81 95 GLU A O 1
ATOM 785 N N . CYS A 1 96 ? 24.409 1.187 -17.775 1.00 78.12 96 CYS A N 1
ATOM 786 C CA . CYS A 1 96 ? 25.467 0.175 -17.874 1.00 78.12 96 CYS A CA 1
ATOM 787 C C . CYS A 1 96 ? 25.308 -0.747 -19.095 1.00 78.12 96 CYS A C 1
ATOM 789 O O . CYS A 1 96 ? 26.308 -1.199 -19.659 1.00 78.12 96 CYS A O 1
ATOM 791 N N . ALA A 1 97 ? 24.077 -1.026 -19.530 1.00 75.38 97 ALA A N 1
ATOM 792 C CA . ALA A 1 97 ? 23.809 -1.899 -20.671 1.00 75.38 97 ALA A CA 1
ATOM 793 C C . ALA A 1 97 ? 24.211 -1.260 -22.010 1.00 75.38 97 ALA A C 1
ATOM 795 O O . ALA A 1 97 ? 24.661 -1.967 -22.911 1.00 75.38 97 ALA A O 1
ATOM 796 N N . LEU A 1 98 ? 24.105 0.066 -22.142 1.00 75.81 98 LEU A N 1
ATOM 797 C CA . LEU A 1 98 ? 24.474 0.794 -23.361 1.00 75.81 98 LEU A CA 1
ATOM 798 C C . LEU A 1 98 ? 25.957 0.624 -23.773 1.00 75.81 98 LEU A C 1
ATOM 800 O O . LEU A 1 98 ? 26.212 0.224 -24.913 1.00 75.81 98 LEU A O 1
ATOM 804 N N . PRO A 1 99 ? 26.957 0.885 -22.909 1.00 74.25 99 PRO A N 1
ATOM 805 C CA . PRO A 1 99 ? 28.363 0.682 -23.246 1.00 74.25 99 PRO A CA 1
ATOM 806 C C . PRO A 1 99 ? 28.720 -0.803 -23.335 1.00 74.25 99 PRO A C 1
ATOM 808 O O . PRO A 1 99 ? 29.499 -1.184 -24.208 1.00 74.25 99 PRO A O 1
ATOM 811 N N . LEU A 1 100 ? 28.122 -1.660 -22.499 1.00 72.25 100 LEU A N 1
ATOM 812 C CA . LEU A 1 100 ? 28.379 -3.099 -22.549 1.00 72.25 100 LEU A CA 1
ATOM 813 C C . LEU A 1 100 ? 27.875 -3.713 -23.862 1.00 72.25 100 LEU A C 1
ATOM 815 O O . LEU A 1 100 ? 28.565 -4.536 -24.456 1.00 72.25 100 LEU A O 1
ATOM 819 N N . GLY A 1 101 ? 26.730 -3.252 -24.373 1.00 69.50 101 GLY A N 1
ATOM 820 C CA . GLY A 1 101 ? 26.232 -3.621 -25.696 1.00 69.50 101 GLY A CA 1
ATOM 821 C C . GLY A 1 101 ? 27.198 -3.230 -26.817 1.00 69.50 101 GLY A C 1
ATOM 822 O O . GLY A 1 101 ? 27.409 -4.018 -27.737 1.00 69.50 101 GLY A O 1
ATOM 823 N N . ARG A 1 102 ? 27.854 -2.064 -26.715 1.00 68.44 102 ARG A N 1
ATOM 824 C CA . ARG A 1 102 ? 28.888 -1.646 -27.683 1.00 68.44 102 ARG A CA 1
ATOM 825 C C . ARG A 1 102 ? 30.115 -2.558 -27.673 1.00 68.44 102 ARG A C 1
ATOM 827 O O . ARG A 1 102 ? 30.680 -2.808 -28.733 1.00 68.44 102 ARG A O 1
ATOM 834 N N . VAL A 1 103 ? 30.513 -3.055 -26.501 1.00 75.19 103 VAL A N 1
ATOM 835 C CA . VAL A 1 103 ? 31.698 -3.917 -26.341 1.00 75.19 103 VAL A CA 1
ATOM 836 C C . VAL A 1 103 ? 31.405 -5.380 -26.682 1.00 75.19 103 VAL A C 1
ATOM 838 O O . VAL A 1 103 ? 32.218 -6.018 -27.342 1.00 75.19 103 VAL A O 1
ATOM 841 N N . LEU A 1 104 ? 30.261 -5.919 -26.248 1.00 70.25 104 LEU A N 1
ATOM 842 C CA . LEU A 1 104 ? 29.897 -7.329 -26.447 1.00 70.25 104 LEU A CA 1
ATOM 843 C C . LEU A 1 104 ? 29.405 -7.627 -27.862 1.00 70.25 104 LEU A C 1
ATOM 845 O O . LEU A 1 104 ? 29.528 -8.755 -28.336 1.00 70.25 104 LEU A O 1
ATOM 849 N N . LEU A 1 105 ? 28.853 -6.628 -28.548 1.00 70.69 105 LEU A N 1
ATOM 850 C CA . LEU A 1 105 ? 28.322 -6.780 -29.897 1.00 70.69 105 LEU A CA 1
ATOM 851 C C . LEU A 1 105 ? 29.033 -5.823 -30.865 1.00 70.69 105 LEU A C 1
ATOM 853 O O . LEU A 1 105 ? 28.372 -5.021 -31.525 1.00 70.69 105 LEU A O 1
ATOM 857 N N . PRO A 1 106 ? 30.369 -5.913 -31.031 1.00 65.31 106 PRO A N 1
ATOM 858 C CA . PRO A 1 106 ? 31.107 -5.028 -31.933 1.00 65.31 106 PRO A CA 1
ATOM 859 C C . PRO A 1 106 ? 30.633 -5.208 -33.382 1.00 65.31 106 PRO A C 1
ATOM 861 O O . PRO A 1 106 ? 30.553 -4.248 -34.142 1.00 65.31 106 PRO A O 1
ATOM 864 N N . ARG A 1 107 ? 30.176 -6.422 -33.729 1.00 59.16 107 ARG A N 1
ATOM 865 C CA . ARG A 1 107 ? 29.511 -6.725 -35.003 1.00 59.16 107 ARG A CA 1
ATOM 866 C C . ARG A 1 107 ? 28.224 -5.926 -35.227 1.00 59.16 107 ARG A C 1
ATOM 868 O O . ARG A 1 107 ? 27.849 -5.784 -36.379 1.00 59.16 107 ARG A O 1
ATOM 875 N N . TYR A 1 108 ? 27.517 -5.462 -34.195 1.00 58.75 108 TYR A N 1
ATOM 876 C CA . TYR A 1 108 ? 26.300 -4.642 -34.342 1.00 58.75 108 TYR A CA 1
ATOM 877 C C . TYR A 1 108 ? 26.594 -3.150 -34.526 1.00 58.75 108 TYR A C 1
ATOM 879 O O . TYR A 1 108 ? 25.756 -2.448 -35.084 1.00 58.75 108 TYR A O 1
ATOM 887 N N . PHE A 1 109 ? 27.762 -2.673 -34.088 1.00 60.25 109 PHE A N 1
ATOM 888 C CA . PHE A 1 109 ? 28.128 -1.252 -34.120 1.00 60.25 109 PHE A CA 1
ATOM 889 C C . PHE A 1 109 ? 29.192 -0.908 -35.172 1.00 60.25 109 PHE A C 1
ATOM 891 O O . PHE A 1 109 ? 29.671 0.222 -35.197 1.00 60.25 109 PHE A O 1
ATOM 898 N N . ASP A 1 110 ? 29.551 -1.846 -36.054 1.00 69.19 110 ASP A N 1
ATOM 899 C CA . ASP A 1 110 ? 30.476 -1.579 -37.155 1.00 69.19 110 ASP A CA 1
ATOM 900 C C . ASP A 1 110 ? 29.799 -0.672 -38.208 1.00 69.19 110 ASP A C 1
ATOM 902 O O . ASP A 1 110 ? 28.842 -1.113 -38.866 1.00 69.19 110 ASP A O 1
ATOM 906 N N . PRO A 1 111 ? 30.271 0.579 -38.401 1.00 65.69 111 PRO A N 1
ATOM 907 C CA . PRO A 1 111 ? 29.643 1.560 -39.288 1.00 65.69 111 PRO A CA 1
ATOM 908 C C . PRO A 1 111 ? 29.589 1.105 -40.750 1.00 65.69 111 PRO A C 1
ATOM 910 O O . PRO A 1 111 ? 28.726 1.567 -41.496 1.00 65.69 111 PRO A O 1
ATOM 913 N N . LYS A 1 112 ? 30.451 0.167 -41.167 1.00 68.06 112 LYS A N 1
ATOM 914 C CA . LYS A 1 112 ? 30.439 -0.385 -42.533 1.00 68.06 112 LYS A CA 1
ATOM 915 C C . LYS A 1 112 ? 29.346 -1.434 -42.758 1.00 68.06 112 LYS A C 1
A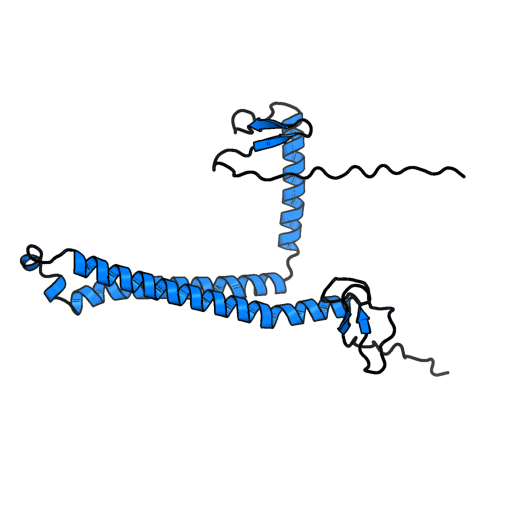TOM 917 O O . LYS A 1 112 ? 28.993 -1.706 -43.899 1.00 68.06 112 LYS A O 1
ATOM 922 N N . SER A 1 113 ? 28.777 -1.997 -41.689 1.00 58.97 113 SER A N 1
ATOM 923 C CA . SER A 1 113 ? 27.703 -3.003 -41.757 1.00 58.97 113 SER A CA 1
ATOM 924 C C . SER A 1 113 ? 26.288 -2.416 -41.637 1.00 58.97 113 SER A C 1
ATOM 926 O O . SER A 1 113 ? 25.300 -3.140 -41.779 1.00 58.97 113 SER A O 1
ATOM 928 N N . ALA A 1 114 ? 26.181 -1.101 -41.411 1.00 54.66 114 ALA A N 1
ATOM 929 C CA . ALA A 1 114 ? 24.922 -0.394 -41.171 1.00 54.66 114 ALA A CA 1
ATOM 930 C C . ALA A 1 114 ? 23.973 -0.365 -42.387 1.00 54.66 114 ALA A C 1
ATOM 932 O O . ALA A 1 114 ? 22.775 -0.162 -42.218 1.00 54.66 114 ALA A O 1
ATOM 933 N N . GLN A 1 115 ? 24.475 -0.598 -43.604 1.00 63.28 115 GLN A N 1
ATOM 934 C CA . GLN A 1 115 ? 23.672 -0.518 -44.831 1.00 63.28 115 GLN A CA 1
ATOM 935 C C . GLN A 1 115 ? 22.826 -1.763 -45.142 1.00 63.28 115 GLN A C 1
ATOM 937 O O . GLN A 1 115 ? 21.983 -1.690 -46.030 1.00 63.28 115 GLN A O 1
ATOM 942 N N . ALA A 1 116 ? 23.004 -2.887 -44.438 1.00 56.28 116 ALA A N 1
ATOM 943 C CA . ALA A 1 116 ? 22.387 -4.160 -44.837 1.00 56.28 116 ALA A CA 1
ATOM 944 C C . ALA A 1 116 ? 21.568 -4.865 -43.744 1.00 56.28 116 ALA A C 1
ATOM 946 O O . ALA A 1 116 ? 21.270 -6.050 -43.889 1.00 56.28 116 ALA A O 1
ATOM 947 N N . ARG A 1 117 ? 21.199 -4.188 -42.647 1.00 60.41 117 ARG A N 1
ATOM 948 C CA . ARG A 1 117 ? 20.378 -4.827 -41.605 1.00 60.41 117 ARG A CA 1
ATOM 949 C C . ARG A 1 117 ? 18.928 -4.361 -41.634 1.00 60.41 117 ARG A C 1
ATOM 951 O O . ARG A 1 117 ? 18.682 -3.156 -41.687 1.00 60.41 117 ARG A O 1
ATOM 958 N N . PRO A 1 118 ? 17.964 -5.292 -41.559 1.00 71.88 118 PRO A N 1
ATOM 959 C CA . PRO A 1 118 ? 16.566 -4.936 -41.446 1.00 71.88 118 PRO A CA 1
ATOM 960 C C . PRO A 1 118 ? 16.347 -4.294 -40.073 1.00 71.88 118 PRO A C 1
ATOM 962 O O . PRO A 1 118 ? 16.732 -4.837 -39.039 1.00 71.88 118 PRO A O 1
ATOM 965 N N . MET A 1 119 ? 15.709 -3.125 -40.057 1.00 76.44 119 MET A N 1
ATOM 966 C CA . MET A 1 119 ? 15.322 -2.382 -38.849 1.00 76.44 119 MET A CA 1
ATOM 967 C C . MET A 1 119 ? 14.601 -3.240 -37.785 1.00 76.44 119 MET A C 1
ATOM 969 O O . MET A 1 119 ? 14.549 -2.861 -36.616 1.00 76.44 119 MET A O 1
ATOM 973 N N . SER A 1 120 ? 14.074 -4.407 -38.167 1.00 78.31 120 SER A N 1
ATOM 974 C CA . SER A 1 120 ? 13.375 -5.363 -37.309 1.00 78.31 120 SER A CA 1
ATOM 975 C C . SER A 1 120 ? 14.163 -5.805 -36.073 1.00 78.31 120 SER A C 1
ATOM 977 O O . SER A 1 120 ? 13.569 -5.891 -35.002 1.00 78.31 120 SER A O 1
ATOM 979 N N . ASP A 1 121 ? 15.477 -6.031 -36.161 1.00 74.94 121 ASP A N 1
ATOM 980 C CA . ASP A 1 121 ? 16.256 -6.562 -35.025 1.00 74.94 121 ASP A CA 1
ATOM 981 C C . ASP A 1 121 ? 16.362 -5.559 -33.865 1.00 74.94 121 ASP A C 1
ATOM 983 O O . ASP A 1 121 ? 16.281 -5.918 -32.684 1.00 74.94 121 ASP A O 1
ATOM 987 N N . LEU A 1 122 ? 16.491 -4.271 -34.196 1.00 77.50 122 LEU A N 1
ATOM 988 C CA . LEU A 1 122 ? 16.502 -3.201 -33.204 1.00 77.50 122 LEU A CA 1
ATOM 989 C C . LEU A 1 122 ? 15.134 -3.093 -32.516 1.00 77.50 122 LEU A C 1
ATOM 991 O O . LEU A 1 122 ? 15.064 -3.006 -31.292 1.00 77.50 122 LEU A O 1
ATOM 995 N N . TYR A 1 123 ? 14.044 -3.173 -33.282 1.00 78.88 123 TYR A N 1
ATOM 996 C CA . TYR A 1 123 ? 12.696 -3.151 -32.714 1.00 78.88 123 TYR A CA 1
ATOM 997 C C . TYR A 1 123 ? 12.430 -4.344 -31.797 1.00 78.88 123 TYR A C 1
ATOM 999 O O . TYR A 1 123 ? 11.830 -4.159 -30.737 1.00 78.88 123 TYR A O 1
ATOM 1007 N N . VAL A 1 124 ? 12.897 -5.543 -32.151 1.00 79.31 124 VAL A N 1
ATOM 1008 C CA . VAL A 1 124 ? 12.725 -6.738 -31.313 1.00 79.31 124 VAL A CA 1
ATOM 1009 C C . VAL A 1 124 ? 13.457 -6.578 -29.979 1.00 79.31 124 VAL A C 1
ATOM 1011 O O . VAL A 1 124 ? 12.853 -6.798 -28.930 1.00 79.31 124 VAL A O 1
ATOM 1014 N N . SER A 1 125 ? 14.716 -6.130 -29.986 1.00 78.44 125 SER A N 1
ATOM 1015 C CA . SER A 1 125 ? 15.488 -5.945 -28.745 1.00 78.44 125 SER A CA 1
ATOM 1016 C C . SER A 1 125 ? 14.887 -4.877 -27.823 1.00 78.44 125 SER A C 1
ATOM 1018 O O . SER A 1 125 ? 14.722 -5.122 -26.625 1.00 78.44 125 SER A O 1
ATOM 1020 N N . ILE A 1 126 ? 14.470 -3.733 -28.375 1.00 80.81 126 ILE A N 1
ATOM 1021 C CA . ILE A 1 126 ? 13.786 -2.677 -27.614 1.00 80.81 126 ILE A CA 1
ATOM 1022 C C . ILE A 1 126 ? 12.451 -3.188 -27.055 1.00 80.81 126 ILE A C 1
ATOM 1024 O O . ILE A 1 126 ? 12.148 -2.964 -25.883 1.00 80.81 126 ILE A O 1
ATOM 1028 N N . SER A 1 127 ? 11.668 -3.910 -27.859 1.00 81.88 127 SER A N 1
ATOM 1029 C CA . SER A 1 127 ? 10.373 -4.453 -27.427 1.00 81.88 127 SER A CA 1
ATOM 1030 C C . SER A 1 127 ? 10.534 -5.450 -26.280 1.00 81.88 127 SER A C 1
ATOM 1032 O O . SER A 1 127 ? 9.800 -5.372 -25.296 1.00 81.88 127 SER A O 1
ATOM 1034 N N . LEU A 1 128 ? 11.520 -6.350 -26.355 1.00 81.44 128 LEU A N 1
ATOM 1035 C CA . LEU A 1 128 ? 11.804 -7.301 -25.278 1.00 81.44 128 LEU A CA 1
ATOM 1036 C C . LEU A 1 128 ? 12.241 -6.597 -23.989 1.00 81.44 128 LEU A C 1
ATOM 1038 O O . LEU A 1 128 ? 11.767 -6.959 -22.912 1.00 81.44 128 LEU A O 1
ATOM 1042 N N . ALA A 1 129 ? 13.083 -5.565 -24.088 1.00 80.56 129 ALA A N 1
ATOM 1043 C CA . ALA A 1 129 ? 13.494 -4.777 -22.928 1.00 80.56 129 ALA A CA 1
ATOM 1044 C C . ALA A 1 129 ? 12.299 -4.074 -22.262 1.00 80.56 129 ALA A C 1
ATOM 1046 O O . ALA A 1 129 ? 12.156 -4.119 -21.040 1.00 80.56 129 ALA A O 1
ATOM 1047 N N . ILE A 1 130 ? 11.404 -3.475 -23.056 1.00 82.19 130 ILE A N 1
ATOM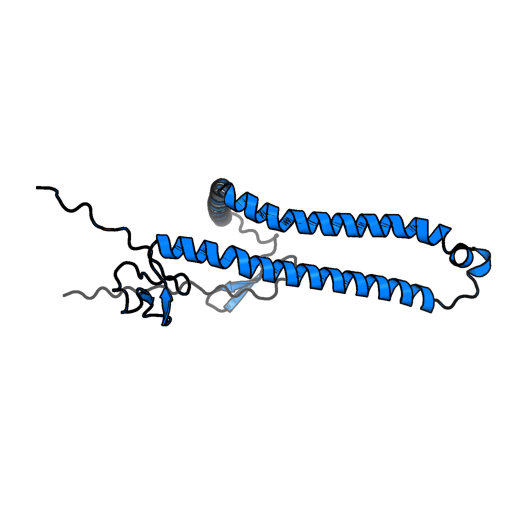 1048 C CA . ILE A 1 130 ? 10.182 -2.835 -22.550 1.00 82.19 130 ILE A CA 1
ATOM 1049 C C . ILE A 1 130 ? 9.285 -3.860 -21.849 1.00 82.19 130 ILE A C 1
ATOM 1051 O O . ILE A 1 130 ? 8.833 -3.610 -20.731 1.00 82.19 130 ILE A O 1
ATOM 1055 N N . LEU A 1 131 ? 9.043 -5.017 -22.473 1.00 81.38 131 LEU A N 1
ATOM 1056 C CA . LEU A 1 131 ? 8.202 -6.070 -21.897 1.00 81.38 131 LEU A CA 1
ATOM 1057 C C . LEU A 1 131 ? 8.777 -6.609 -20.585 1.00 81.38 131 LEU A C 1
ATOM 1059 O O . LEU A 1 131 ? 8.031 -6.798 -19.623 1.00 81.38 131 LEU A O 1
ATOM 1063 N N . PHE A 1 132 ? 10.094 -6.804 -20.522 1.00 84.31 132 PHE A N 1
ATOM 1064 C CA . PHE A 1 132 ? 10.778 -7.230 -19.305 1.00 84.31 132 PHE A CA 1
ATOM 1065 C C . PHE A 1 132 ? 10.573 -6.225 -18.165 1.00 84.31 132 PHE A C 1
ATOM 1067 O O . PHE A 1 132 ? 10.125 -6.598 -17.078 1.00 84.31 132 PHE A O 1
ATOM 1074 N N . TRP A 1 133 ? 10.821 -4.938 -18.417 1.00 83.88 133 TRP A N 1
ATOM 1075 C CA . TRP A 1 133 ? 10.642 -3.901 -17.400 1.00 83.88 133 TRP A CA 1
ATOM 1076 C C . TRP A 1 133 ? 9.185 -3.725 -16.977 1.00 83.88 133 TRP A C 1
ATOM 1078 O O . TRP A 1 133 ? 8.910 -3.510 -15.794 1.00 83.88 133 TRP A O 1
ATOM 1088 N N . LEU A 1 134 ? 8.245 -3.873 -17.909 1.00 81.81 134 LEU A N 1
ATOM 1089 C CA . LEU A 1 134 ? 6.819 -3.841 -17.605 1.00 81.81 134 LEU A CA 1
ATOM 1090 C C . LEU A 1 134 ? 6.422 -5.007 -16.689 1.00 81.81 134 LEU A C 1
ATOM 1092 O O . LEU A 1 134 ? 5.712 -4.795 -15.705 1.00 81.81 134 LEU A O 1
ATOM 1096 N N . ALA A 1 135 ? 6.934 -6.214 -16.944 1.00 82.31 135 ALA A N 1
ATOM 1097 C CA . ALA A 1 135 ? 6.714 -7.368 -16.076 1.00 82.31 135 ALA A CA 1
ATOM 1098 C C . ALA A 1 135 ? 7.292 -7.148 -14.666 1.00 82.31 135 ALA A C 1
ATOM 1100 O O . ALA A 1 135 ? 6.601 -7.402 -13.676 1.00 82.31 135 ALA A O 1
ATOM 1101 N N . VAL A 1 136 ? 8.512 -6.606 -14.558 1.00 84.12 136 VAL A N 1
ATOM 1102 C CA . VAL A 1 136 ? 9.138 -6.260 -13.267 1.00 84.12 136 VAL A CA 1
ATOM 1103 C C . VAL A 1 136 ? 8.305 -5.222 -12.511 1.00 84.12 136 VAL A C 1
ATOM 1105 O O . VAL A 1 136 ? 8.049 -5.393 -11.318 1.00 84.12 136 VAL A O 1
ATOM 1108 N N . ALA A 1 137 ? 7.829 -4.177 -13.190 1.00 81.25 137 ALA A N 1
ATOM 1109 C CA . ALA A 1 137 ? 7.009 -3.135 -12.578 1.00 81.25 137 ALA A CA 1
ATOM 1110 C C . ALA A 1 137 ? 5.672 -3.684 -12.048 1.00 81.25 137 ALA A C 1
ATOM 1112 O O . ALA A 1 137 ? 5.277 -3.372 -10.922 1.00 81.25 137 ALA A O 1
ATOM 1113 N N . VAL A 1 138 ? 4.996 -4.543 -12.819 1.00 85.25 138 VAL A N 1
ATOM 1114 C CA . VAL A 1 138 ? 3.748 -5.200 -12.394 1.00 85.25 138 VAL A CA 1
ATOM 1115 C C . VAL A 1 138 ? 3.997 -6.150 -11.217 1.00 85.25 138 VAL A C 1
ATOM 1117 O O . VAL A 1 138 ? 3.234 -6.144 -10.245 1.00 85.25 138 VAL A O 1
ATOM 1120 N N . GLY A 1 139 ? 5.082 -6.928 -11.257 1.00 84.56 139 GLY A N 1
ATOM 1121 C CA . GLY A 1 139 ? 5.502 -7.795 -10.153 1.00 84.56 139 GLY A CA 1
ATOM 1122 C C . GLY A 1 139 ? 5.775 -7.011 -8.867 1.00 84.56 139 GLY A C 1
ATOM 1123 O O . GLY A 1 139 ? 5.243 -7.344 -7.809 1.00 84.56 139 GLY A O 1
ATOM 1124 N N . ALA A 1 140 ? 6.520 -5.908 -8.958 1.00 85.81 140 ALA A N 1
ATOM 1125 C CA . ALA A 1 140 ? 6.788 -5.030 -7.822 1.00 85.81 140 ALA A CA 1
ATOM 1126 C C . ALA A 1 140 ? 5.500 -4.398 -7.270 1.00 85.81 140 ALA A C 1
ATOM 1128 O O . ALA A 1 140 ? 5.281 -4.408 -6.060 1.00 85.81 140 ALA A O 1
ATOM 1129 N N . TRP A 1 141 ? 4.612 -3.899 -8.136 1.00 88.12 141 TRP A N 1
ATOM 1130 C CA . TRP A 1 141 ? 3.337 -3.308 -7.724 1.00 88.12 141 TRP A CA 1
ATOM 1131 C C . TRP A 1 141 ? 2.436 -4.311 -6.999 1.00 88.12 141 TRP A C 1
ATOM 1133 O O . TRP A 1 141 ? 1.918 -4.017 -5.921 1.00 88.12 141 TRP A O 1
ATOM 1143 N N . THR A 1 142 ? 2.258 -5.506 -7.567 1.00 86.88 142 THR A N 1
ATOM 1144 C CA . THR A 1 142 ? 1.419 -6.560 -6.975 1.00 86.88 142 THR A CA 1
ATOM 1145 C C . THR A 1 142 ? 1.984 -7.042 -5.644 1.00 86.88 142 THR A C 1
ATOM 1147 O O . THR A 1 142 ? 1.228 -7.162 -4.674 1.00 86.88 142 THR A O 1
ATOM 1150 N N . PHE A 1 143 ? 3.303 -7.231 -5.560 1.00 88.44 143 PHE A N 1
ATOM 1151 C CA . PHE A 1 143 ? 3.990 -7.592 -4.324 1.00 88.44 143 PHE A CA 1
ATOM 1152 C C . PHE A 1 143 ? 3.841 -6.512 -3.248 1.00 88.44 143 PHE A C 1
ATOM 1154 O O . PHE A 1 143 ? 3.444 -6.818 -2.123 1.00 88.44 143 PHE A O 1
ATOM 1161 N N . LEU A 1 144 ? 4.081 -5.243 -3.593 1.00 86.56 144 LEU A N 1
ATOM 1162 C CA . LEU A 1 144 ? 3.906 -4.119 -2.673 1.00 86.56 144 LEU A CA 1
ATOM 1163 C C . LEU A 1 144 ? 2.451 -4.010 -2.214 1.00 86.56 144 LEU A C 1
ATOM 1165 O O . LEU A 1 144 ? 2.202 -3.912 -1.019 1.00 86.56 144 LEU A O 1
ATOM 1169 N N . HIS A 1 145 ? 1.475 -4.094 -3.116 1.00 84.88 145 HIS A N 1
ATOM 1170 C CA . HIS A 1 145 ? 0.058 -4.037 -2.757 1.00 84.88 145 HIS A CA 1
ATOM 1171 C C . HIS A 1 145 ? -0.358 -5.194 -1.829 1.00 84.88 145 HIS A C 1
ATOM 1173 O O . HIS A 1 145 ? -1.091 -4.982 -0.856 1.00 84.88 145 HIS A O 1
ATOM 1179 N N . TRP A 1 146 ? 0.137 -6.409 -2.082 1.00 91.81 146 TRP A N 1
ATOM 1180 C CA . TRP A 1 146 ? -0.076 -7.564 -1.208 1.00 91.81 146 TRP A CA 1
ATOM 1181 C C . TRP A 1 146 ? 0.565 -7.365 0.170 1.00 91.81 146 TRP A C 1
ATOM 1183 O O . TRP A 1 146 ? -0.105 -7.560 1.189 1.00 91.81 146 TRP A O 1
ATOM 1193 N N . MET A 1 147 ? 1.815 -6.898 0.211 1.00 87.88 147 MET A N 1
ATOM 1194 C CA . MET A 1 147 ? 2.506 -6.524 1.446 1.00 87.88 147 MET A CA 1
ATOM 1195 C C . MET A 1 147 ? 1.714 -5.452 2.202 1.00 87.88 147 MET A C 1
ATOM 1197 O O . MET A 1 147 ? 1.415 -5.618 3.381 1.00 87.88 147 MET A O 1
ATOM 1201 N N . PHE A 1 148 ? 1.254 -4.392 1.542 1.00 81.75 148 PHE A N 1
ATOM 1202 C CA . PHE A 1 148 ? 0.482 -3.350 2.212 1.00 81.75 148 PHE A CA 1
ATOM 1203 C C . PHE A 1 148 ? -0.795 -3.884 2.824 1.00 81.75 148 PHE A C 1
ATOM 1205 O O . PHE A 1 148 ? -1.038 -3.655 4.011 1.00 81.75 148 PHE A O 1
ATOM 1212 N N . ARG A 1 149 ? -1.571 -4.660 2.067 1.00 84.12 149 ARG A N 1
ATOM 1213 C CA . ARG A 1 149 ? -2.778 -5.288 2.604 1.00 84.12 149 ARG A CA 1
ATOM 1214 C C . ARG A 1 149 ? -2.470 -6.195 3.790 1.00 84.12 149 ARG A C 1
ATOM 1216 O O . ARG A 1 149 ? -3.185 -6.150 4.785 1.00 84.12 149 ARG A O 1
ATOM 1223 N N . ARG A 1 150 ? -1.397 -6.981 3.727 1.00 86.81 150 ARG A N 1
ATOM 1224 C CA . ARG A 1 150 ? -1.067 -7.933 4.791 1.00 86.81 150 ARG A CA 1
ATOM 1225 C C . ARG A 1 150 ? -0.541 -7.258 6.062 1.00 86.81 150 ARG A C 1
ATOM 1227 O O . ARG A 1 150 ? -0.825 -7.749 7.149 1.00 86.81 150 ARG A O 1
ATOM 1234 N N . TRP A 1 151 ? 0.174 -6.140 5.948 1.00 83.88 151 TRP A N 1
ATOM 1235 C CA . TRP A 1 151 ? 0.859 -5.511 7.085 1.00 83.88 151 TRP A CA 1
ATOM 1236 C C . TRP A 1 151 ? 0.092 -4.333 7.698 1.00 83.88 151 TRP A C 1
ATOM 1238 O O . TRP A 1 151 ? 0.097 -4.170 8.918 1.00 83.88 151 TRP A O 1
ATOM 1248 N N . THR A 1 152 ? -0.600 -3.519 6.894 1.00 82.31 152 THR A N 1
ATOM 1249 C CA . THR A 1 152 ? -1.273 -2.307 7.408 1.00 82.31 152 THR A CA 1
ATOM 1250 C C . THR A 1 152 ? -2.672 -2.579 7.950 1.00 82.31 152 THR A C 1
ATOM 1252 O O . THR A 1 152 ? -3.054 -2.004 8.971 1.00 82.31 152 THR A O 1
ATOM 1255 N N . ILE A 1 153 ? -3.422 -3.497 7.327 1.00 86.06 153 ILE A N 1
ATOM 1256 C CA . ILE A 1 153 ? -4.796 -3.822 7.736 1.00 86.06 153 ILE A CA 1
ATOM 1257 C C . ILE A 1 153 ? -4.861 -4.293 9.202 1.00 86.06 153 ILE A C 1
ATOM 1259 O O . ILE A 1 153 ? -5.710 -3.779 9.935 1.00 86.06 153 ILE A O 1
ATOM 1263 N N . PRO A 1 154 ? -3.961 -5.173 9.697 1.00 88.00 154 PRO A N 1
ATOM 1264 C CA . PRO A 1 154 ? -3.992 -5.603 11.095 1.00 88.00 154 PRO A CA 1
ATOM 1265 C C . PRO A 1 154 ? -3.737 -4.467 12.092 1.00 88.00 154 PRO A C 1
ATOM 1267 O O . PRO A 1 154 ? -4.352 -4.438 13.156 1.00 88.00 154 PRO A O 1
ATOM 1270 N N . GLN A 1 155 ? -2.852 -3.521 11.762 1.00 87.62 155 GLN A N 1
ATOM 1271 C CA . GLN A 1 155 ? -2.518 -2.408 12.658 1.00 87.62 155 GLN A CA 1
ATOM 1272 C C . GLN A 1 155 ? -3.685 -1.428 12.776 1.00 87.62 155 GLN A C 1
ATOM 1274 O O . GLN A 1 155 ? -4.076 -1.050 13.881 1.00 87.62 155 GLN A O 1
ATOM 1279 N N . LEU A 1 156 ? -4.298 -1.075 11.644 1.00 88.25 156 LEU A N 1
ATOM 1280 C CA . LEU A 1 156 ? -5.459 -0.191 11.634 1.00 88.25 156 LEU A CA 1
ATOM 1281 C C . LEU A 1 156 ? -6.659 -0.838 12.341 1.00 88.25 156 LEU A C 1
ATOM 1283 O O . LEU A 1 156 ? -7.379 -0.169 13.084 1.00 88.25 156 LEU A O 1
ATOM 1287 N N . ALA A 1 157 ? -6.838 -2.149 12.152 1.00 92.56 157 ALA A N 1
ATOM 1288 C CA . ALA A 1 157 ? -7.849 -2.918 12.863 1.00 92.56 157 ALA A CA 1
ATOM 1289 C C . ALA A 1 157 ? -7.621 -2.873 14.380 1.00 92.56 157 ALA A C 1
ATOM 1291 O O . ALA A 1 157 ? -8.555 -2.574 15.119 1.00 92.56 157 ALA A O 1
ATOM 1292 N N . ARG A 1 158 ? -6.384 -3.082 14.849 1.00 91.75 158 ARG A N 1
ATOM 1293 C CA . ARG A 1 158 ? -6.043 -2.993 16.279 1.00 91.75 158 ARG A CA 1
ATOM 1294 C C . ARG A 1 158 ? -6.355 -1.621 16.873 1.00 91.75 158 ARG A C 1
ATOM 1296 O O . ARG A 1 158 ? -6.947 -1.571 17.944 1.00 91.75 158 ARG A O 1
ATOM 1303 N N . ILE A 1 159 ? -6.014 -0.528 16.187 1.00 91.69 159 ILE A N 1
ATOM 1304 C CA . ILE A 1 159 ? -6.292 0.836 16.673 1.00 91.69 159 ILE A CA 1
ATOM 1305 C C . ILE A 1 159 ? -7.800 1.058 16.835 1.00 91.69 159 ILE A C 1
ATOM 1307 O O . ILE A 1 159 ? -8.244 1.466 17.906 1.00 91.69 159 ILE A O 1
ATOM 1311 N N . LYS A 1 160 ? -8.600 0.707 15.819 1.00 94.19 160 LYS A N 1
ATOM 1312 C CA . LYS A 1 160 ? -10.066 0.809 15.905 1.00 94.19 160 LYS A CA 1
ATOM 1313 C C . LYS A 1 160 ? -10.634 -0.034 17.050 1.00 94.19 160 LYS A C 1
ATOM 1315 O O . LYS A 1 160 ? -11.495 0.439 17.785 1.00 94.19 160 LYS A O 1
ATOM 1320 N N . LEU A 1 161 ? -10.126 -1.254 17.240 1.00 95.12 161 LEU A N 1
ATOM 1321 C CA . LEU A 1 161 ? -10.563 -2.129 18.332 1.00 95.12 161 LEU A CA 1
ATOM 1322 C C . LEU A 1 161 ? -10.202 -1.566 19.715 1.00 95.12 161 LEU A C 1
ATOM 1324 O O . LEU A 1 161 ? -11.019 -1.665 20.628 1.00 95.12 161 LEU A O 1
ATOM 1328 N N . LEU A 1 162 ? -9.036 -0.927 19.872 1.00 92.75 162 LEU A N 1
ATOM 1329 C CA . LEU A 1 162 ? -8.646 -0.238 21.114 1.00 92.75 162 LEU A CA 1
ATOM 1330 C C . LEU A 1 162 ? -9.569 0.951 21.432 1.00 92.75 162 LEU A C 1
ATOM 1332 O O . LEU A 1 162 ? -9.914 1.182 22.594 1.00 92.75 162 LEU A O 1
ATOM 1336 N N . GLU A 1 163 ? -10.029 1.663 20.403 1.00 93.62 163 GLU A N 1
ATOM 1337 C CA . GLU A 1 163 ? -11.046 2.719 20.521 1.00 93.62 163 GLU A CA 1
ATOM 1338 C C . GLU A 1 163 ? -12.460 2.162 20.777 1.00 93.62 163 GLU A C 1
ATOM 1340 O O . GLU A 1 163 ? -13.391 2.914 21.067 1.00 93.62 163 GLU A O 1
ATOM 1345 N N . GLY A 1 164 ? -12.637 0.838 20.725 1.00 94.50 164 GLY A N 1
ATOM 1346 C CA . GLY A 1 164 ? -13.932 0.185 20.892 1.00 94.50 164 GLY A CA 1
ATOM 1347 C C . GLY A 1 164 ? -14.839 0.315 19.667 1.00 94.50 164 GLY A C 1
ATOM 1348 O O . GLY A 1 164 ? -16.064 0.261 19.808 1.00 94.50 164 GLY A O 1
ATOM 1349 N N . LEU A 1 165 ? -14.255 0.490 18.481 1.00 96.50 165 LEU A N 1
ATOM 1350 C CA . LEU A 1 165 ? -14.930 0.552 17.188 1.00 96.50 165 LEU A CA 1
ATOM 1351 C C . LEU A 1 165 ? -14.683 -0.733 16.388 1.00 96.50 165 LEU A C 1
ATOM 1353 O O . LEU A 1 165 ? -13.606 -1.330 16.429 1.00 96.50 165 LEU A O 1
ATOM 1357 N N . CYS A 1 166 ? -15.671 -1.150 15.602 1.00 96.81 166 CYS A N 1
ATOM 1358 C CA . CYS A 1 166 ? -15.531 -2.265 14.679 1.00 96.81 166 CYS A CA 1
ATOM 1359 C C . CYS A 1 166 ? -14.460 -1.939 13.629 1.00 96.81 166 CYS A C 1
ATOM 1361 O O . CYS A 1 166 ? -14.569 -0.945 12.907 1.00 96.81 166 CYS A O 1
ATOM 1363 N N . ALA A 1 167 ? -13.450 -2.800 13.487 1.00 95.88 167 ALA A N 1
ATOM 1364 C CA . ALA A 1 167 ? -12.386 -2.594 12.507 1.00 95.88 167 ALA A CA 1
ATOM 1365 C C . ALA A 1 167 ? -12.901 -2.554 11.051 1.00 95.88 167 ALA A C 1
ATOM 1367 O O . ALA A 1 167 ? -12.333 -1.832 10.228 1.00 95.88 167 ALA A O 1
ATOM 1368 N N . SER A 1 168 ? -14.000 -3.269 10.770 1.00 94.81 168 SER A N 1
ATOM 1369 C CA . SER A 1 168 ? -14.646 -3.345 9.453 1.00 94.81 168 SER A CA 1
ATOM 1370 C C . SER A 1 168 ? -15.492 -2.101 9.148 1.00 94.81 168 SER A C 1
ATOM 1372 O O . SER A 1 168 ? -15.105 -1.283 8.316 1.00 94.81 168 SER A O 1
ATOM 1374 N N . CYS A 1 169 ? -16.609 -1.903 9.858 1.00 96.50 169 CYS A N 1
ATOM 1375 C CA . CYS A 1 169 ? -17.579 -0.847 9.537 1.00 96.50 169 CYS A CA 1
ATOM 1376 C C . CYS A 1 169 ? -17.459 0.425 10.393 1.00 96.50 169 CYS A C 1
ATOM 1378 O O . CYS A 1 169 ? -18.100 1.424 10.091 1.00 96.50 169 CYS A O 1
ATOM 1380 N N . GLY A 1 170 ? -16.655 0.415 11.463 1.00 95.50 170 GLY A N 1
ATOM 1381 C CA . GLY A 1 170 ? -16.519 1.550 12.384 1.00 95.50 170 GLY A CA 1
ATOM 1382 C C . GLY A 1 170 ? -17.633 1.692 13.430 1.00 95.50 170 GLY A C 1
ATOM 1383 O O . GLY A 1 170 ? -17.589 2.638 14.207 1.00 95.50 170 GLY A O 1
ATOM 1384 N N . TYR A 1 171 ? -18.604 0.773 13.492 1.00 97.31 171 TYR A N 1
ATOM 1385 C CA . TYR A 1 171 ? -19.667 0.797 14.507 1.00 97.31 171 TYR A CA 1
ATOM 1386 C C . TYR A 1 171 ? -19.100 0.645 15.933 1.00 97.31 171 TYR A C 1
ATOM 1388 O O . TYR A 1 171 ? -18.201 -0.177 16.129 1.00 97.31 171 TYR A O 1
ATOM 1396 N N . PRO A 1 172 ? -19.592 1.385 16.942 1.00 96.81 172 PRO A N 1
ATOM 1397 C CA . PRO A 1 172 ? -19.130 1.246 18.320 1.00 96.81 172 PRO A CA 1
ATOM 1398 C C . PRO A 1 172 ? -19.529 -0.112 18.911 1.00 96.81 172 PRO A C 1
ATOM 1400 O O . PRO A 1 172 ? -20.703 -0.393 19.135 1.00 96.81 172 PRO A O 1
ATOM 1403 N N . ILE A 1 173 ? -18.535 -0.945 19.216 1.00 97.00 173 ILE A N 1
ATOM 1404 C CA . ILE A 1 173 ? -18.722 -2.299 19.761 1.00 97.00 173 ILE A CA 1
ATOM 1405 C C . ILE A 1 173 ? -18.330 -2.420 21.237 1.00 97.00 173 ILE A C 1
ATOM 1407 O O . ILE A 1 173 ? -18.556 -3.459 21.843 1.00 97.00 173 ILE A O 1
ATOM 1411 N N . ARG A 1 174 ? -17.791 -1.357 21.852 1.00 94.50 174 ARG A N 1
ATOM 1412 C CA . ARG A 1 174 ? -17.271 -1.375 23.235 1.00 94.50 174 ARG A CA 1
ATOM 1413 C C . ARG A 1 174 ? -18.266 -1.854 24.301 1.00 94.50 174 ARG A C 1
ATOM 1415 O O . ARG A 1 174 ? -17.845 -2.356 25.332 1.00 94.50 174 ARG A O 1
ATOM 1422 N N . LYS A 1 175 ? -19.566 -1.635 24.085 1.00 92.50 175 LYS A N 1
ATOM 1423 C CA . LYS A 1 175 ? -20.639 -1.965 25.043 1.00 92.50 175 LYS A CA 1
ATOM 1424 C C . LYS A 1 175 ? -21.392 -3.249 24.696 1.00 92.50 175 LYS A C 1
ATOM 1426 O O . LYS A 1 175 ? -22.367 -3.572 25.366 1.00 92.50 175 LYS A O 1
ATOM 1431 N N . LEU A 1 176 ? -20.997 -3.935 23.629 1.00 94.94 176 LEU A N 1
ATOM 1432 C CA . LEU A 1 176 ? -21.661 -5.163 23.228 1.00 94.94 176 LEU A CA 1
ATOM 1433 C C . LEU A 1 176 ? -21.120 -6.331 24.060 1.00 94.94 176 LEU A C 1
ATOM 1435 O O . LEU A 1 176 ? -19.904 -6.414 24.260 1.00 94.94 176 LEU A O 1
ATOM 1439 N N . PRO A 1 177 ? -21.994 -7.231 24.538 1.00 94.69 177 PRO A N 1
ATOM 1440 C CA . PRO A 1 177 ? -21.550 -8.430 25.230 1.00 94.69 177 PRO A CA 1
ATOM 1441 C C . PRO A 1 177 ? -20.714 -9.303 24.285 1.00 94.69 177 PRO A C 1
ATOM 1443 O O . PRO A 1 177 ? -20.970 -9.366 23.080 1.00 94.69 177 PRO A O 1
ATOM 1446 N N . ALA A 1 178 ? -19.698 -9.970 24.832 1.00 95.31 178 ALA A N 1
ATOM 1447 C CA . ALA A 1 178 ? -19.004 -11.028 24.109 1.00 95.31 178 ALA A CA 1
ATOM 1448 C C . ALA A 1 178 ? -19.918 -12.261 24.007 1.00 95.31 178 ALA A C 1
ATOM 1450 O O . ALA A 1 178 ? -20.657 -12.565 24.945 1.00 95.31 178 ALA A O 1
ATOM 1451 N N . ALA A 1 179 ? -19.872 -12.955 22.873 1.00 94.75 179 ALA A N 1
ATOM 1452 C CA . ALA A 1 179 ? -20.517 -14.247 22.693 1.00 94.75 179 ALA A CA 1
ATOM 1453 C C . ALA A 1 179 ? -19.774 -15.344 23.483 1.00 94.75 179 ALA A C 1
ATOM 1455 O O . ALA A 1 179 ? -18.747 -15.094 24.120 1.00 94.75 179 ALA A O 1
ATOM 1456 N N . SER A 1 180 ? -20.294 -16.575 23.457 1.00 94.56 180 SER A N 1
ATOM 1457 C CA . SER A 1 180 ? -19.757 -17.716 24.219 1.00 94.56 180 SER A CA 1
ATOM 1458 C C . SER A 1 180 ? -18.314 -18.097 23.860 1.00 94.56 180 SER A C 1
ATOM 1460 O O . SER A 1 180 ? -17.643 -18.757 24.645 1.00 94.56 180 SER A O 1
ATOM 1462 N N . ASP A 1 181 ? -17.824 -17.680 22.692 1.00 95.06 181 ASP A N 1
ATOM 1463 C CA . ASP A 1 181 ? -16.447 -17.863 22.218 1.00 95.0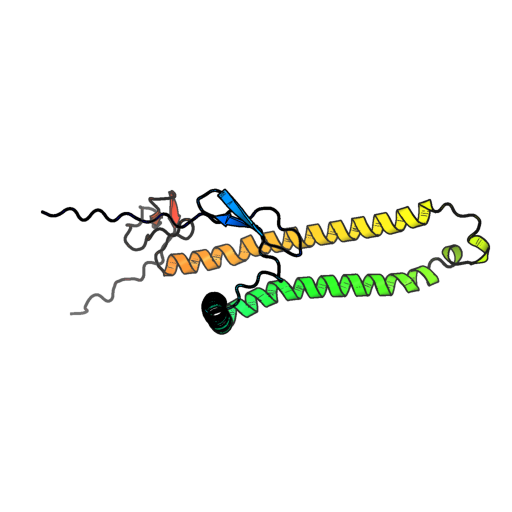6 181 ASP A CA 1
ATOM 1464 C C . ASP A 1 181 ? -15.484 -16.746 22.683 1.00 95.06 181 ASP A C 1
ATOM 1466 O O . ASP A 1 181 ? -14.285 -16.780 22.394 1.00 95.06 181 ASP A O 1
ATOM 1470 N N . GLY A 1 182 ? -15.997 -15.742 23.401 1.00 93.00 182 GLY A N 1
ATOM 1471 C CA . GLY A 1 182 ? -15.243 -14.568 23.833 1.00 93.00 182 GLY A CA 1
ATOM 1472 C C . GLY A 1 182 ? -15.048 -13.510 22.741 1.00 93.00 182 GLY A C 1
ATOM 1473 O O . GLY A 1 182 ? -14.281 -12.563 22.951 1.00 93.00 182 GLY A O 1
ATOM 1474 N N . CYS A 1 183 ? -15.719 -13.634 21.592 1.00 96.56 183 CYS A N 1
ATOM 1475 C CA . CYS A 1 183 ? -15.706 -12.629 20.534 1.00 96.56 183 CYS A CA 1
ATOM 1476 C C . CYS A 1 183 ? -16.927 -11.710 20.631 1.00 96.56 183 CYS A C 1
ATOM 1478 O O . CYS A 1 183 ? -18.044 -12.135 20.912 1.00 96.56 183 CYS A O 1
ATOM 1480 N N . THR A 1 184 ? -16.743 -10.429 20.336 1.00 97.06 184 THR A N 1
ATOM 1481 C CA . THR A 1 184 ? -17.841 -9.474 20.181 1.00 97.06 184 THR A CA 1
ATOM 1482 C C . THR A 1 184 ? -18.226 -9.392 18.708 1.00 97.06 184 THR A C 1
ATOM 1484 O O . THR A 1 184 ? -17.410 -8.995 17.870 1.00 97.06 184 THR A O 1
ATOM 1487 N N . VAL A 1 185 ? -19.468 -9.758 18.388 1.00 97.75 185 VAL A N 1
ATOM 1488 C CA . VAL A 1 185 ? -20.012 -9.698 17.024 1.00 97.75 185 VAL A CA 1
ATOM 1489 C C . VAL A 1 185 ? -20.608 -8.316 16.767 1.00 97.75 185 VAL A C 1
ATOM 1491 O O . VAL A 1 185 ? -21.406 -7.807 17.552 1.00 97.75 185 VAL A O 1
ATOM 1494 N N . CYS A 1 186 ? -20.214 -7.686 15.664 1.00 97.88 186 CYS A N 1
ATOM 1495 C CA . CYS A 1 186 ? -20.750 -6.396 15.251 1.00 97.88 186 CYS A CA 1
ATOM 1496 C C . CYS A 1 186 ? -22.154 -6.564 14.635 1.00 97.88 186 CYS A C 1
ATOM 1498 O O . CYS A 1 186 ? -22.267 -7.266 13.629 1.00 97.88 186 CYS A O 1
ATOM 1500 N N . PRO A 1 187 ? -23.201 -5.890 15.148 1.00 97.50 187 PRO A N 1
ATOM 1501 C CA . PRO A 1 187 ? -24.569 -6.051 14.649 1.00 97.50 187 PRO A CA 1
ATOM 1502 C C . PRO A 1 187 ? -24.772 -5.466 13.244 1.00 97.50 187 PRO A C 1
ATOM 1504 O O . PRO A 1 187 ? -25.654 -5.913 12.526 1.00 97.50 187 PRO A O 1
ATOM 1507 N N . GLU A 1 188 ? -23.945 -4.498 12.834 1.00 97.62 188 GLU A N 1
ATOM 1508 C CA . GLU A 1 188 ? -24.060 -3.850 11.518 1.00 97.62 188 GLU A CA 1
ATOM 1509 C C . GLU A 1 188 ? -23.499 -4.706 10.377 1.00 97.62 188 GLU A C 1
ATOM 1511 O O . GLU A 1 188 ? -24.041 -4.726 9.280 1.00 97.62 188 GLU A O 1
ATOM 1516 N N . CYS A 1 189 ? -22.370 -5.386 10.604 1.00 97.56 189 CYS A N 1
ATOM 1517 C CA . CYS A 1 189 ? -21.634 -6.069 9.530 1.00 97.56 189 CYS A CA 1
ATOM 1518 C C . CYS A 1 189 ? -21.381 -7.558 9.778 1.00 97.56 189 CYS A C 1
ATOM 1520 O O . CYS A 1 189 ? -20.782 -8.214 8.931 1.00 97.56 189 CYS A O 1
ATOM 1522 N N . GLY A 1 190 ? -21.754 -8.083 10.946 1.00 97.19 190 GLY A N 1
ATOM 1523 C CA . GLY A 1 190 ? -21.527 -9.478 11.329 1.00 97.19 190 GLY A CA 1
ATOM 1524 C C . GLY A 1 190 ? -20.072 -9.841 11.655 1.00 97.19 190 GLY A C 1
ATOM 1525 O O . GLY A 1 190 ? -19.804 -10.975 12.035 1.00 97.19 190 GLY A O 1
ATOM 1526 N N . ALA A 1 191 ? -19.114 -8.914 11.540 1.00 97.12 191 ALA A N 1
ATOM 1527 C CA . ALA A 1 191 ? -17.716 -9.199 11.863 1.00 97.12 191 ALA A CA 1
ATOM 1528 C C . ALA A 1 191 ? -17.524 -9.448 13.370 1.00 97.12 191 ALA A C 1
ATOM 1530 O O . ALA A 1 191 ? -17.995 -8.656 14.190 1.00 97.12 191 ALA A O 1
ATOM 1531 N N . ALA A 1 192 ? -16.784 -10.500 13.722 1.00 97.62 192 ALA A N 1
ATOM 1532 C CA . ALA A 1 192 ? -16.479 -10.881 15.099 1.00 97.62 192 ALA A CA 1
ATOM 1533 C C . ALA A 1 192 ? -15.040 -10.501 15.478 1.00 97.62 192 ALA A C 1
ATOM 1535 O O . ALA A 1 192 ? -14.102 -10.756 14.719 1.00 97.62 192 ALA A O 1
ATOM 1536 N N . TRP A 1 193 ? -14.858 -9.894 16.653 1.00 96.62 193 TRP A N 1
ATOM 1537 C CA . TRP A 1 193 ? -13.550 -9.441 17.134 1.00 96.62 193 TRP A CA 1
ATOM 1538 C C . TRP A 1 193 ? -13.335 -9.830 18.592 1.00 96.62 193 TRP A C 1
ATOM 1540 O O . TRP A 1 193 ? -14.206 -9.615 19.430 1.00 96.62 193 TRP A O 1
ATOM 1550 N N . LYS A 1 194 ? -12.145 -10.333 18.926 1.00 95.00 194 LYS A N 1
ATOM 1551 C CA . LYS A 1 194 ? -11.745 -10.554 20.318 1.00 95.00 194 LYS A CA 1
ATOM 1552 C C . LYS A 1 194 ? -11.283 -9.228 20.919 1.00 95.00 194 LYS A C 1
ATOM 1554 O O . LYS A 1 194 ? -10.179 -8.763 20.631 1.00 95.00 194 LYS A O 1
ATOM 1559 N N . LEU A 1 195 ? -12.143 -8.588 21.707 1.00 92.44 195 LEU A N 1
ATOM 1560 C CA . LEU A 1 195 ? -11.780 -7.366 22.419 1.00 92.44 195 LEU A CA 1
ATOM 1561 C C . LEU A 1 195 ? -10.854 -7.717 23.586 1.00 92.44 195 LEU A C 1
ATOM 1563 O O . LEU A 1 195 ? -11.111 -8.660 24.334 1.00 92.44 195 LEU A O 1
ATOM 1567 N N . VAL A 1 196 ? -9.774 -6.948 23.751 1.00 84.12 196 VAL A N 1
ATOM 1568 C CA . VAL A 1 196 ? -8.972 -7.002 24.976 1.00 84.12 196 VAL A CA 1
ATOM 1569 C C . VAL A 1 196 ? -9.865 -6.444 26.073 1.00 84.12 196 VAL A C 1
ATOM 1571 O O . VAL A 1 196 ? -10.079 -5.235 26.143 1.00 84.12 196 VAL A O 1
ATOM 1574 N N . GLN A 1 197 ? -10.458 -7.325 26.876 1.00 76.06 197 GLN A N 1
ATOM 1575 C CA . GLN A 1 197 ? -11.200 -6.903 28.051 1.00 76.06 197 GLN A CA 1
ATOM 1576 C C . GLN A 1 197 ? -10.187 -6.254 28.986 1.00 76.06 197 GLN A C 1
ATOM 1578 O O . GLN A 1 197 ? -9.364 -6.934 29.598 1.00 76.06 197 GLN A O 1
ATOM 1583 N N . THR A 1 198 ? -10.196 -4.924 29.054 1.00 66.44 198 THR A N 1
ATOM 1584 C CA . THR A 1 198 ? -9.503 -4.219 30.123 1.00 66.44 198 THR A CA 1
ATOM 1585 C C . THR A 1 198 ? -10.188 -4.683 31.393 1.00 66.44 198 THR A C 1
ATOM 1587 O O . THR A 1 198 ? -11.339 -4.312 31.624 1.00 66.44 198 THR A O 1
ATOM 1590 N N . ILE A 1 199 ? -9.531 -5.582 32.130 1.00 65.88 199 ILE A N 1
ATOM 1591 C CA . ILE A 1 199 ? -10.023 -6.168 33.375 1.00 65.88 199 ILE A CA 1
ATOM 1592 C C . ILE A 1 199 ? -10.482 -4.993 34.230 1.00 65.88 199 ILE A C 1
ATOM 1594 O O . ILE A 1 199 ? -9.676 -4.231 34.759 1.00 65.88 199 ILE A O 1
ATOM 1598 N N . SER A 1 200 ? -11.794 -4.777 34.261 1.00 59.59 200 SER A N 1
ATOM 1599 C CA . SER A 1 200 ? -12.430 -3.654 34.944 1.00 59.59 200 SER A CA 1
ATOM 1600 C C . SER A 1 200 ? -12.541 -4.048 36.411 1.00 59.59 200 SER A C 1
ATOM 1602 O O . SER A 1 200 ? -13.631 -4.212 36.943 1.00 59.59 200 SER A O 1
ATOM 1604 N N . GLY A 1 201 ? -11.391 -4.359 37.005 1.00 56.38 201 GLY A N 1
ATOM 1605 C CA . GLY A 1 201 ? -11.272 -5.186 38.193 1.00 56.38 201 GLY A CA 1
ATOM 1606 C C . GLY A 1 201 ? -10.057 -4.792 39.013 1.00 56.38 201 GLY A C 1
ATOM 1607 O O . GLY A 1 201 ? -9.183 -5.608 39.270 1.00 56.38 201 GLY A O 1
ATOM 1608 N N . THR A 1 202 ? -10.023 -3.544 39.465 1.00 57.25 202 THR A N 1
ATOM 1609 C CA . THR A 1 202 ? -9.642 -3.292 40.856 1.00 57.25 202 THR A CA 1
ATOM 1610 C C . THR A 1 202 ? -10.942 -3.193 41.634 1.00 57.25 202 THR A C 1
ATOM 1612 O O . THR A 1 202 ? -11.462 -2.105 41.872 1.00 57.25 202 THR A O 1
ATOM 1615 N N . GLY A 1 203 ? -11.513 -4.360 41.939 1.00 59.25 203 GLY A N 1
ATOM 1616 C CA . GLY A 1 203 ? -12.472 -4.460 43.026 1.00 59.25 203 GLY A CA 1
ATOM 1617 C C . GLY A 1 203 ? -11.798 -3.951 44.295 1.00 59.25 203 GLY A C 1
ATOM 1618 O O . GLY A 1 203 ? -10.627 -4.257 44.540 1.00 59.25 203 GLY A O 1
ATOM 1619 N N . ASN A 1 204 ? -12.530 -3.129 45.042 1.00 56.69 204 ASN A N 1
ATOM 1620 C CA . ASN A 1 204 ? -12.216 -2.749 46.409 1.00 56.69 204 ASN A CA 1
ATOM 1621 C C . ASN A 1 204 ? -11.690 -3.969 47.178 1.00 56.69 204 ASN A C 1
ATOM 1623 O O . ASN A 1 204 ? -12.405 -4.958 47.335 1.00 56.69 204 ASN A O 1
ATOM 1627 N N . ARG A 1 205 ? -10.442 -3.893 47.649 1.00 50.31 205 ARG A N 1
ATOM 1628 C CA . ARG A 1 205 ? -10.062 -4.579 48.883 1.00 50.31 205 ARG A CA 1
ATOM 1629 C C . ARG A 1 205 ? -10.625 -3.713 50.007 1.00 50.31 205 ARG A C 1
ATOM 1631 O O . ARG A 1 205 ? -10.022 -2.692 50.327 1.00 50.31 205 ARG A O 1
ATOM 1638 N N . GLU A 1 206 ? -11.818 -4.060 50.472 1.00 61.94 206 GLU A N 1
ATOM 1639 C CA . GLU A 1 206 ? -12.247 -3.746 51.841 1.00 61.94 206 GLU A CA 1
ATOM 1640 C C . GLU A 1 206 ? -11.598 -4.742 52.806 1.00 61.94 206 GLU A C 1
ATOM 1642 O O . GLU A 1 206 ? -11.423 -5.918 52.401 1.00 61.94 206 GLU A O 1
#